Protein AF-A0A7C6XCW0-F1 (afdb_monomer_lite)

Sequence (195 aa):
MVSRTPSGRAGGPSDRGEAMGSRPTRSGGRDVAIPGRILAATFLVALAGVCLEVALVRVFALLFRYHHLFLLVSVAVCGLGLGGLIRTYLPDRWIRLWAVALLFGLSIPATLLLLFRSPLAARLVETPWLPAVPLVPFLFAGLFLAEVFRRYAAQGGALYFADLSGAALAALLILPLLQWLGGIGACLLLGVLLC

Foldseek 3Di:
DDDDDDDDDDDDDDDDPDDPDPPPPPPDPPPPPPDVVLLVLLLLLLLLLLLLLVLVLVVCVVVPPNPCSVVLVVLLVVLLVLLLVVLVPDDPVVDDLLVLLLQLLVLQLVLVCCCPVDPCVVVLVVPPCVSVSSSRSSNSSNNNLNVSCVVNVVPVVSSVVSSVVSNVVSVVVSVVLCVPLNSNRSSNVSSVVSD

Structure (mmCIF, N/CA/C/O backbone):
data_AF-A0A7C6XCW0-F1
#
_entry.id   AF-A0A7C6XCW0-F1
#
loop_
_atom_site.group_PDB
_atom_site.id
_atom_site.type_symbol
_atom_site.label_atom_id
_atom_site.label_alt_id
_atom_site.label_comp_id
_atom_site.label_asym_id
_atom_site.label_entity_id
_atom_site.label_seq_id
_atom_site.pdbx_PDB_ins_code
_atom_site.Cartn_x
_atom_site.Cartn_y
_atom_site.Cartn_z
_atom_site.occupancy
_atom_site.B_iso_or_equiv
_atom_site.auth_seq_id
_atom_site.auth_comp_id
_atom_site.auth_asym_id
_atom_site.auth_atom_id
_atom_site.pdbx_PDB_model_num
ATOM 1 N N . MET A 1 1 ? 26.767 -1.999 84.949 1.00 44.88 1 MET A N 1
ATOM 2 C CA . MET A 1 1 ? 25.643 -1.362 85.666 1.00 44.88 1 MET A CA 1
ATOM 3 C C . MET A 1 1 ? 24.353 -1.932 85.107 1.00 44.88 1 MET A C 1
ATOM 5 O O . MET A 1 1 ? 24.102 -1.799 83.919 1.00 44.88 1 MET A O 1
ATOM 9 N N . VAL A 1 2 ? 23.631 -2.672 85.943 1.00 50.16 2 VAL A N 1
ATOM 10 C CA . VAL A 1 2 ? 22.367 -3.356 85.651 1.00 50.16 2 VAL A CA 1
ATOM 11 C C . VAL A 1 2 ? 21.215 -2.460 86.111 1.00 50.16 2 VAL A C 1
ATOM 13 O O . VAL A 1 2 ? 21.219 -2.052 87.268 1.00 50.16 2 VAL A O 1
ATOM 16 N N . SER A 1 3 ? 20.214 -2.228 85.259 1.00 49.19 3 SER A N 1
ATOM 17 C CA . SER A 1 3 ? 18.842 -1.846 85.657 1.00 49.19 3 SER A CA 1
ATOM 18 C C . SER A 1 3 ? 17.893 -2.025 84.457 1.00 49.19 3 SER A C 1
ATOM 20 O O . SER A 1 3 ? 18.007 -1.331 83.458 1.00 49.19 3 SER A O 1
ATOM 22 N N . ARG A 1 4 ? 17.149 -3.140 84.403 1.00 46.12 4 ARG A N 1
ATOM 23 C CA . ARG A 1 4 ? 15.726 -3.297 84.798 1.00 46.12 4 ARG A CA 1
ATOM 24 C C . ARG A 1 4 ? 14.702 -2.638 83.843 1.00 46.12 4 ARG A C 1
ATOM 26 O O . ARG A 1 4 ? 14.482 -1.437 83.883 1.00 46.12 4 ARG A O 1
ATOM 33 N N . THR A 1 5 ? 14.028 -3.487 83.059 1.00 61.47 5 THR A N 1
ATOM 34 C CA . THR A 1 5 ? 12.645 -3.359 82.524 1.00 61.47 5 THR A CA 1
ATOM 35 C C . THR A 1 5 ? 11.603 -3.431 83.677 1.00 61.47 5 THR A C 1
ATOM 37 O O . THR A 1 5 ? 12.061 -3.640 84.805 1.00 61.47 5 THR A O 1
ATOM 40 N N . PRO A 1 6 ? 10.246 -3.420 83.512 1.00 61.56 6 PRO A N 1
ATOM 41 C CA . PRO A 1 6 ? 9.340 -3.199 82.357 1.00 61.56 6 PRO A CA 1
ATOM 42 C C . PRO A 1 6 ? 8.098 -2.287 82.653 1.00 61.56 6 PRO A C 1
ATOM 44 O O . PRO A 1 6 ? 7.758 -2.009 83.796 1.00 61.56 6 PRO A O 1
ATOM 47 N N . SER A 1 7 ? 7.336 -1.902 81.623 1.00 53.78 7 SER A N 1
ATOM 48 C CA . SER A 1 7 ? 5.901 -1.532 81.689 1.00 53.78 7 SER A CA 1
ATOM 49 C C . SER A 1 7 ? 5.363 -1.589 80.249 1.00 53.78 7 SER A C 1
ATOM 51 O O . SER A 1 7 ? 6.027 -1.096 79.349 1.00 53.78 7 SER A O 1
ATOM 53 N N . GLY A 1 8 ? 4.249 -2.211 79.873 1.00 43.66 8 GLY A N 1
ATOM 54 C CA . GLY A 1 8 ? 3.128 -2.690 80.664 1.00 43.66 8 GLY A CA 1
ATOM 55 C C . GLY A 1 8 ? 1.807 -2.394 79.945 1.00 43.66 8 GLY A C 1
ATOM 56 O O . GLY A 1 8 ? 1.037 -1.584 80.429 1.00 43.66 8 GLY A O 1
ATOM 57 N N . ARG A 1 9 ? 1.543 -3.135 78.854 1.00 43.84 9 ARG A N 1
ATOM 58 C CA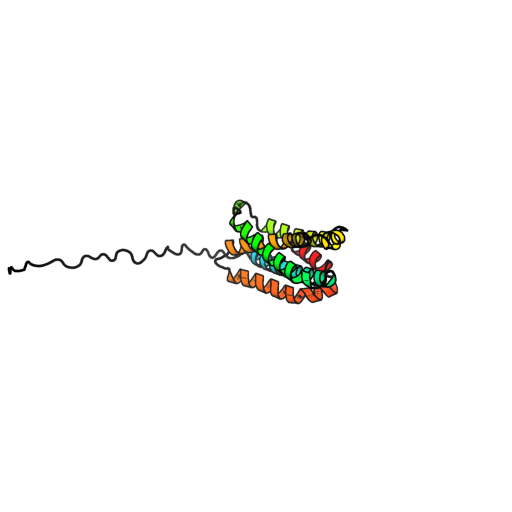 . ARG A 1 9 ? 0.220 -3.499 78.289 1.00 43.84 9 ARG A CA 1
ATOM 59 C C . ARG A 1 9 ? -0.634 -2.492 77.477 1.00 43.84 9 ARG A C 1
ATOM 61 O O . ARG A 1 9 ? -0.998 -1.422 77.934 1.00 43.84 9 ARG A O 1
ATOM 68 N N . ALA A 1 10 ? -1.144 -3.077 76.383 1.00 48.16 10 ALA A N 1
ATOM 69 C CA . ALA A 1 10 ? -2.521 -3.038 75.866 1.00 48.16 10 ALA A CA 1
ATOM 70 C C . ALA A 1 10 ? -2.892 -1.999 74.788 1.00 48.16 10 ALA A C 1
ATOM 72 O O . ALA A 1 10 ? -3.121 -0.829 75.060 1.00 48.16 10 ALA A O 1
ATOM 73 N N . GLY A 1 11 ? -3.080 -2.513 73.567 1.00 43.56 11 GLY A N 1
ATOM 74 C CA . GLY A 1 11 ? -3.776 -1.866 72.455 1.00 43.56 11 GLY A CA 1
ATOM 75 C C . GLY A 1 11 ? -3.699 -2.744 71.204 1.00 43.56 11 GLY A C 1
ATOM 76 O O . GLY A 1 11 ? -2.673 -2.759 70.536 1.00 43.56 11 GLY A O 1
ATOM 77 N N . GLY A 1 12 ? -4.742 -3.542 70.955 1.00 44.62 12 GLY A N 1
ATOM 78 C CA . GLY A 1 12 ? -4.895 -4.398 69.771 1.00 44.62 12 GLY A CA 1
ATOM 79 C C . GLY A 1 12 ? -5.117 -3.621 68.459 1.00 44.62 12 GLY A C 1
ATOM 80 O O . GLY A 1 12 ? -5.002 -2.399 68.438 1.00 44.62 12 GLY A O 1
ATOM 81 N N . PRO A 1 13 ? -5.412 -4.332 67.357 1.00 53.16 13 PRO A N 1
ATOM 82 C CA . PRO A 1 13 ? -4.937 -4.021 66.011 1.00 53.16 13 PRO A CA 1
ATOM 83 C C . PRO A 1 13 ? -5.759 -2.926 65.322 1.00 53.16 13 PRO A C 1
ATOM 85 O O . PRO A 1 13 ? -6.966 -3.064 65.154 1.00 53.16 13 PRO A O 1
ATOM 88 N N . SER A 1 14 ? -5.095 -1.873 64.847 1.00 55.41 14 SER A N 1
ATOM 89 C CA . SER A 1 14 ? -5.662 -0.909 63.899 1.00 55.41 14 SER A CA 1
ATOM 90 C C . SER A 1 14 ? -5.130 -1.190 62.498 1.00 55.41 14 SER A C 1
ATOM 92 O O . SER A 1 14 ? -4.173 -0.597 62.009 1.00 55.41 14 SER A O 1
ATOM 94 N N . ASP A 1 15 ? -5.752 -2.193 61.892 1.00 53.47 15 ASP A N 1
ATOM 95 C CA . ASP A 1 15 ? -6.379 -2.075 60.579 1.00 53.47 15 ASP A CA 1
ATOM 96 C C . ASP A 1 15 ? -5.918 -0.867 59.736 1.00 53.47 15 ASP A C 1
ATOM 98 O O . ASP A 1 15 ? -6.509 0.212 59.767 1.00 53.47 15 ASP A O 1
ATOM 102 N N . ARG A 1 16 ? -4.827 -1.051 58.987 1.00 52.88 16 ARG A N 1
ATOM 103 C CA . ARG A 1 16 ? -4.504 -0.256 57.794 1.00 52.88 16 ARG A CA 1
ATOM 104 C C . ARG A 1 16 ? -3.938 -1.168 56.722 1.00 52.88 16 ARG A C 1
ATOM 106 O O . ARG A 1 16 ? -2.765 -1.117 56.359 1.00 52.88 16 ARG A O 1
ATOM 113 N N . GLY A 1 17 ? -4.826 -2.006 56.195 1.00 46.69 17 GLY A N 1
ATOM 114 C CA . GLY A 1 17 ? -4.757 -2.421 54.801 1.00 46.69 17 GLY A CA 1
ATOM 115 C C . GLY A 1 17 ? -4.919 -1.193 53.903 1.00 46.69 17 GLY A C 1
ATOM 116 O O . GLY A 1 17 ? -5.981 -0.963 53.337 1.00 46.69 17 GLY A O 1
ATOM 117 N N . GLU A 1 18 ? -3.877 -0.369 53.798 1.00 51.34 18 GLU A N 1
ATOM 118 C CA . GLU A 1 18 ? -3.847 0.762 52.878 1.00 51.34 18 GLU A CA 1
ATOM 119 C C . GLU A 1 18 ? -3.324 0.291 51.512 1.00 51.34 18 GLU A C 1
ATOM 121 O O . GLU A 1 18 ? -2.134 0.099 51.280 1.00 51.34 18 GLU A O 1
ATOM 126 N N . ALA A 1 19 ? -4.295 0.123 50.610 1.00 53.59 19 ALA A N 1
ATOM 127 C CA . ALA A 1 19 ? -4.182 0.297 49.165 1.00 53.59 19 ALA A CA 1
ATOM 128 C C . ALA A 1 19 ? -3.422 -0.766 48.347 1.00 53.59 19 ALA A C 1
ATOM 130 O O . ALA A 1 19 ? -2.707 -0.455 47.395 1.00 53.59 19 ALA A O 1
ATOM 131 N N . MET A 1 20 ? -3.726 -2.043 48.587 1.00 50.56 20 MET A N 1
ATOM 132 C CA . MET A 1 20 ? -3.810 -2.998 47.479 1.00 50.56 20 MET A CA 1
ATOM 133 C C . MET A 1 20 ? -5.135 -2.747 46.742 1.00 50.56 20 MET A C 1
ATOM 135 O O . MET A 1 20 ? -6.198 -3.090 47.249 1.00 50.56 20 MET A O 1
ATOM 139 N N . GLY A 1 21 ? -5.081 -2.180 45.536 1.00 53.75 21 GLY A N 1
ATOM 140 C CA . GLY A 1 21 ? -6.204 -2.273 44.599 1.00 53.75 21 GLY A CA 1
ATOM 141 C C . GLY A 1 21 ? -6.924 -0.972 44.265 1.00 53.75 21 GLY A C 1
ATOM 142 O O . GLY A 1 21 ? -8.119 -0.836 44.487 1.00 53.75 21 GLY A O 1
ATOM 143 N N . SER A 1 22 ? -6.246 -0.088 43.549 1.00 50.22 22 SER A N 1
ATOM 144 C CA . SER A 1 22 ? -6.900 0.672 42.484 1.00 50.22 22 SER A CA 1
ATOM 145 C C . SER A 1 22 ? -6.164 0.389 41.179 1.00 50.22 22 SER A C 1
ATOM 147 O O . SER A 1 22 ? -5.516 1.242 40.578 1.00 50.22 22 SER A O 1
ATOM 149 N N . ARG A 1 23 ? -6.273 -0.869 40.715 1.00 60.97 23 ARG A N 1
ATOM 150 C CA . ARG A 1 23 ? -6.145 -1.129 39.276 1.00 60.97 23 ARG A CA 1
ATOM 151 C C . ARG A 1 23 ? -7.085 -0.131 38.598 1.00 60.97 23 ARG A C 1
ATOM 153 O O . ARG A 1 23 ? -8.251 -0.102 39.005 1.00 60.97 23 ARG A O 1
ATOM 160 N N . PRO A 1 24 ? -6.621 0.680 37.631 1.00 57.69 24 PRO A N 1
ATOM 161 C CA . PRO A 1 24 ? -7.522 1.546 36.898 1.00 57.69 24 PRO A CA 1
ATOM 162 C C . PRO A 1 24 ? -8.642 0.656 36.378 1.00 57.69 24 PRO A C 1
ATOM 164 O O . PRO A 1 24 ? -8.407 -0.361 35.717 1.00 57.69 24 PRO A O 1
ATOM 167 N N . THR A 1 25 ? -9.852 0.990 36.809 1.00 52.78 25 THR A N 1
ATOM 168 C CA . THR A 1 25 ? -11.089 0.423 36.314 1.00 52.78 25 THR A CA 1
ATOM 169 C C . THR A 1 25 ? -10.961 0.372 34.798 1.00 52.78 25 THR A C 1
ATOM 171 O O . THR A 1 25 ? -10.700 1.394 34.163 1.00 52.78 25 THR A O 1
ATOM 174 N N . ARG A 1 26 ? -11.045 -0.841 34.227 1.00 55.00 26 ARG A N 1
ATOM 175 C CA . ARG A 1 26 ? -11.246 -1.066 32.791 1.00 55.00 26 ARG A CA 1
ATOM 176 C C . ARG A 1 26 ? -12.514 -0.297 32.429 1.00 55.00 26 ARG A C 1
ATOM 178 O O . ARG A 1 26 ? -13.617 -0.825 32.535 1.00 55.00 26 ARG A O 1
ATOM 185 N N . SER A 1 27 ? -12.351 0.984 32.117 1.00 50.38 27 SER A N 1
ATOM 186 C CA . SER A 1 27 ? -13.405 1.833 31.605 1.00 50.38 27 SER A CA 1
ATOM 187 C C . SER A 1 27 ? -13.876 1.161 30.331 1.00 50.38 27 SER A C 1
ATOM 189 O O . SER A 1 27 ? -13.060 0.740 29.509 1.00 50.38 27 SER A O 1
ATOM 191 N N . GLY A 1 28 ? -15.188 0.929 30.287 1.00 47.31 28 GLY A N 1
ATOM 192 C CA . GLY A 1 28 ? -15.849 0.014 29.375 1.00 47.31 28 GLY A CA 1
ATOM 193 C C . GLY A 1 28 ? -15.180 -0.013 28.015 1.00 47.31 28 GLY A C 1
ATOM 194 O O . GLY A 1 28 ? -15.118 1.008 27.321 1.00 47.31 28 GLY A O 1
ATOM 195 N N . GLY A 1 29 ? -14.690 -1.202 27.657 1.00 49.62 29 GLY A N 1
ATOM 196 C CA . GLY A 1 29 ? -14.491 -1.560 26.271 1.00 49.62 29 GLY A CA 1
ATOM 197 C C . GLY A 1 29 ? -15.834 -1.345 25.604 1.00 49.62 29 GLY A C 1
ATOM 198 O O . GLY A 1 29 ? -16.706 -2.201 25.649 1.00 49.62 29 GLY A O 1
ATOM 199 N N . ARG A 1 30 ? -16.038 -0.144 25.059 1.00 56.88 30 ARG A N 1
ATOM 200 C CA . ARG A 1 30 ? -16.974 0.033 23.971 1.00 56.88 30 ARG A CA 1
ATOM 201 C C . ARG A 1 30 ? -16.481 -0.991 22.973 1.00 56.88 30 ARG A C 1
ATOM 203 O O . ARG A 1 30 ? -15.378 -0.832 22.448 1.00 56.88 30 ARG A O 1
ATOM 210 N N . ASP A 1 31 ? -17.239 -2.061 22.799 1.00 57.88 31 ASP A N 1
ATOM 211 C CA . ASP A 1 31 ? -17.117 -2.923 21.643 1.00 57.88 31 ASP A CA 1
ATOM 212 C C . ASP A 1 31 ? -17.412 -2.015 20.452 1.00 57.88 31 ASP A C 1
ATOM 214 O O . ASP A 1 31 ? -18.544 -1.882 19.994 1.00 57.88 31 ASP A O 1
ATOM 218 N N . VAL A 1 32 ? -16.399 -1.254 20.029 1.00 66.00 32 VAL A N 1
ATOM 219 C CA . VAL A 1 32 ? -16.461 -0.412 18.848 1.00 66.00 32 VAL A CA 1
ATOM 220 C C . VAL A 1 32 ? -16.448 -1.408 17.712 1.00 66.00 32 VAL A C 1
ATOM 222 O O . VAL A 1 32 ? -15.387 -1.767 17.212 1.00 66.00 32 VAL A O 1
ATOM 225 N N . ALA A 1 33 ? -17.629 -1.932 17.394 1.00 77.06 33 ALA A N 1
ATOM 226 C CA . ALA A 1 33 ? -17.822 -2.863 16.306 1.00 77.06 33 ALA A CA 1
ATOM 227 C C . ALA A 1 33 ? -17.164 -2.259 15.066 1.00 77.06 33 ALA A C 1
ATOM 229 O O . ALA A 1 33 ? -17.487 -1.134 14.666 1.00 77.06 33 ALA A O 1
ATOM 230 N N . ILE A 1 34 ? -16.184 -2.968 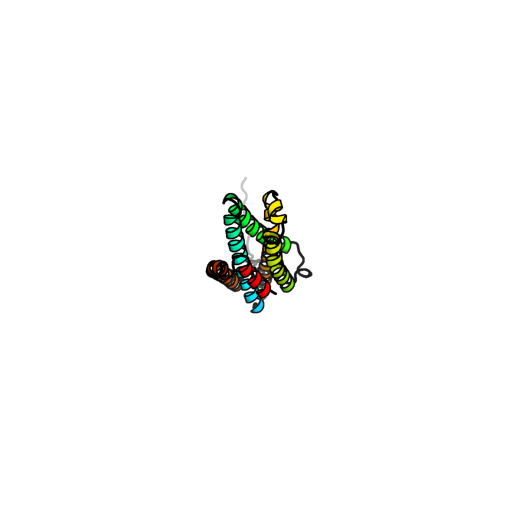14.507 1.00 81.25 34 ILE A N 1
ATOM 231 C CA . ILE A 1 34 ? -15.513 -2.490 13.306 1.00 81.25 34 ILE A CA 1
ATOM 232 C C . ILE A 1 34 ? -16.561 -2.435 12.189 1.00 81.25 34 ILE A C 1
ATOM 234 O O . ILE A 1 34 ? -17.187 -3.453 11.879 1.00 81.25 34 ILE A O 1
ATOM 238 N N . PRO A 1 35 ? -16.770 -1.274 11.551 1.00 87.56 35 PRO A N 1
ATOM 239 C CA . PRO A 1 35 ? -17.657 -1.210 10.404 1.00 87.56 35 PRO A CA 1
ATOM 240 C C . PRO A 1 35 ? -17.064 -2.064 9.279 1.00 87.56 35 PRO A C 1
ATOM 242 O O . PRO A 1 35 ? -15.889 -1.917 8.948 1.00 87.56 35 PRO A O 1
ATOM 245 N N . GLY A 1 36 ? -17.872 -2.923 8.649 1.00 88.50 36 GLY A N 1
ATOM 246 C CA . GLY A 1 36 ? -17.393 -3.867 7.623 1.00 88.50 36 GLY A CA 1
ATOM 247 C C . GLY A 1 36 ? -16.638 -3.209 6.459 1.00 88.50 36 GLY A C 1
ATOM 248 O O . GLY A 1 36 ? -15.740 -3.811 5.881 1.00 88.50 36 GLY A O 1
ATOM 249 N N . ARG A 1 37 ? -16.917 -1.928 6.183 1.00 89.81 37 ARG A N 1
ATOM 250 C CA . ARG A 1 37 ? -16.178 -1.110 5.208 1.00 89.81 37 ARG A CA 1
ATOM 251 C C . ARG A 1 37 ? -14.692 -0.964 5.546 1.00 89.81 37 ARG A C 1
ATOM 253 O O . ARG A 1 37 ? -13.880 -0.913 4.636 1.00 89.81 37 ARG A O 1
ATOM 260 N N . ILE A 1 38 ? -14.333 -0.896 6.829 1.00 91.19 38 ILE A N 1
ATOM 261 C CA . ILE A 1 38 ? -12.935 -0.791 7.269 1.00 91.19 38 ILE A CA 1
ATOM 262 C C . ILE A 1 38 ? -12.222 -2.127 7.101 1.00 91.19 38 ILE A C 1
ATOM 264 O O . ILE A 1 38 ? -11.107 -2.133 6.603 1.00 91.19 38 ILE A O 1
ATOM 268 N N . LEU A 1 39 ? -12.872 -3.249 7.428 1.00 91.94 39 LEU A N 1
ATOM 269 C CA . LEU A 1 39 ? -12.310 -4.578 7.160 1.00 91.94 39 LEU A CA 1
ATOM 270 C C . LEU A 1 39 ? -12.064 -4.780 5.662 1.00 91.94 39 LEU A C 1
ATOM 272 O O . LEU A 1 39 ? -10.976 -5.195 5.274 1.00 91.94 39 LEU A O 1
ATOM 276 N N . ALA A 1 40 ? -13.041 -4.417 4.826 1.00 92.31 40 ALA A N 1
ATOM 277 C CA . ALA A 1 40 ? -12.899 -4.468 3.374 1.00 92.31 40 ALA A CA 1
ATOM 278 C C . ALA A 1 40 ? -11.776 -3.543 2.873 1.00 92.31 40 ALA A C 1
ATOM 280 O O . ALA A 1 40 ? -10.972 -3.954 2.044 1.00 92.31 40 ALA A O 1
ATOM 281 N N . ALA A 1 41 ? -11.676 -2.320 3.401 1.00 91.94 41 ALA A N 1
ATOM 282 C CA . ALA A 1 41 ? -10.612 -1.393 3.028 1.00 91.94 41 ALA A CA 1
ATOM 283 C C . ALA A 1 41 ? -9.223 -1.907 3.441 1.00 91.94 41 ALA A C 1
ATOM 285 O O . ALA A 1 41 ? -8.310 -1.869 2.627 1.00 91.94 41 ALA A O 1
ATOM 286 N N . THR A 1 42 ? -9.060 -2.439 4.657 1.00 94.06 42 THR A N 1
ATOM 287 C CA . THR A 1 42 ? -7.804 -3.066 5.105 1.00 94.06 42 THR A CA 1
ATOM 288 C C . THR A 1 42 ? -7.425 -4.238 4.211 1.00 94.06 42 THR A C 1
ATOM 290 O O . THR A 1 42 ? -6.292 -4.300 3.745 1.00 94.06 42 THR A O 1
ATOM 293 N N . PHE A 1 43 ? -8.384 -5.117 3.905 1.00 94.19 43 PHE A N 1
ATOM 294 C CA . PHE A 1 43 ? -8.181 -6.234 2.986 1.00 94.19 43 PHE A CA 1
ATOM 295 C C . PHE A 1 43 ? -7.700 -5.758 1.607 1.00 94.19 43 PHE A C 1
ATOM 297 O O . PHE A 1 43 ? -6.716 -6.275 1.086 1.00 94.19 43 PHE A O 1
ATOM 304 N N . LEU A 1 44 ? -8.357 -4.749 1.024 1.00 91.88 44 LEU A N 1
ATOM 305 C CA . LEU A 1 44 ? -7.999 -4.214 -0.294 1.00 91.88 44 LEU A CA 1
ATOM 306 C C . LEU A 1 44 ? -6.644 -3.497 -0.291 1.00 91.88 44 LEU A C 1
ATOM 308 O O . LEU A 1 44 ? -5.883 -3.640 -1.247 1.00 91.88 44 LEU A O 1
ATOM 312 N N . VAL A 1 45 ? -6.322 -2.753 0.771 1.00 92.62 45 VAL A N 1
ATOM 313 C CA . VAL A 1 45 ? -5.019 -2.088 0.923 1.00 92.62 45 VAL A CA 1
ATOM 314 C C . VAL A 1 45 ? -3.900 -3.122 1.035 1.00 92.62 45 VAL A C 1
ATOM 316 O O . VAL A 1 45 ? -2.899 -2.994 0.332 1.00 92.62 45 VAL A O 1
ATOM 319 N N . ALA A 1 46 ? -4.084 -4.167 1.846 1.00 94.06 46 ALA A N 1
ATOM 320 C CA . ALA A 1 46 ? -3.122 -5.260 1.976 1.00 94.06 46 ALA A CA 1
ATOM 321 C C . ALA A 1 46 ? -2.938 -6.010 0.648 1.00 94.06 46 ALA A C 1
ATOM 323 O O . ALA A 1 46 ? -1.814 -6.194 0.181 1.00 94.06 46 ALA A O 1
ATOM 324 N N . LEU A 1 47 ? -4.049 -6.363 -0.009 1.00 92.00 47 LEU A N 1
ATOM 325 C CA . LEU A 1 47 ? -4.061 -7.015 -1.316 1.00 92.00 47 LEU A CA 1
ATOM 326 C C . LEU A 1 47 ? -3.271 -6.203 -2.354 1.00 92.00 47 LEU A C 1
ATOM 328 O O . LEU A 1 47 ? -2.373 -6.723 -3.015 1.00 92.00 47 LEU A O 1
ATOM 332 N N . ALA A 1 48 ? -3.595 -4.920 -2.506 1.00 90.25 48 ALA A N 1
ATOM 333 C CA . ALA A 1 48 ? -2.962 -4.063 -3.498 1.00 90.25 48 ALA A CA 1
ATOM 334 C C . ALA A 1 48 ? -1.499 -3.753 -3.161 1.00 90.25 48 ALA A C 1
ATOM 336 O O . ALA A 1 48 ? -0.671 -3.721 -4.069 1.00 90.25 48 ALA A O 1
ATOM 337 N N . GLY A 1 49 ? -1.167 -3.566 -1.880 1.00 91.75 49 GLY A N 1
ATOM 338 C CA . GLY A 1 49 ? 0.202 -3.337 -1.420 1.00 91.75 49 GLY A CA 1
ATOM 339 C C . GLY A 1 49 ? 1.122 -4.510 -1.755 1.00 91.75 49 GLY A C 1
ATOM 340 O O . GLY A 1 49 ? 2.158 -4.310 -2.388 1.00 91.75 49 GLY A O 1
ATOM 341 N N . VAL A 1 50 ? 0.704 -5.736 -1.426 1.00 92.44 50 VAL A N 1
ATOM 342 C CA . VAL A 1 50 ? 1.476 -6.955 -1.725 1.00 92.44 50 VAL A CA 1
ATOM 343 C C . VAL A 1 50 ? 1.549 -7.212 -3.232 1.00 92.44 50 VAL A C 1
ATOM 345 O O . VAL A 1 50 ? 2.617 -7.536 -3.753 1.00 92.44 50 VAL A O 1
ATOM 348 N N . CYS A 1 51 ? 0.450 -7.016 -3.968 1.00 89.56 51 CYS A N 1
ATOM 349 C CA . CYS A 1 51 ? 0.462 -7.104 -5.430 1.00 89.56 51 CYS A CA 1
ATOM 350 C C . CYS A 1 51 ? 1.459 -6.117 -6.055 1.00 89.56 51 CYS A C 1
ATOM 352 O O . CYS A 1 51 ? 2.229 -6.502 -6.935 1.00 89.56 51 CYS A O 1
ATOM 354 N N . LEU A 1 52 ? 1.465 -4.860 -5.596 1.00 88.25 52 LEU A N 1
ATOM 355 C CA . LEU A 1 52 ? 2.390 -3.835 -6.072 1.00 88.25 52 LEU A CA 1
ATOM 356 C C . LEU A 1 52 ? 3.841 -4.210 -5.761 1.00 88.25 52 LEU A C 1
ATOM 358 O O . LEU A 1 52 ? 4.689 -4.106 -6.645 1.00 88.25 52 LEU A O 1
ATOM 362 N N . GLU A 1 53 ? 4.127 -4.657 -4.538 1.00 91.06 53 GLU A N 1
ATOM 363 C CA . GLU A 1 53 ? 5.470 -5.071 -4.130 1.00 91.06 53 GLU A CA 1
ATOM 364 C C . GLU A 1 53 ? 6.004 -6.185 -5.034 1.00 91.06 53 GLU A C 1
ATOM 366 O O . GLU A 1 53 ? 7.061 -6.037 -5.648 1.00 91.06 53 GLU A O 1
ATOM 371 N N . VAL A 1 54 ? 5.236 -7.263 -5.204 1.00 88.88 54 VAL A N 1
ATOM 372 C CA . VAL A 1 54 ? 5.641 -8.403 -6.036 1.00 88.88 54 VAL A CA 1
ATOM 373 C C . VAL A 1 54 ? 5.756 -8.012 -7.514 1.00 88.88 54 VAL A C 1
ATOM 375 O O . VAL A 1 54 ? 6.688 -8.452 -8.197 1.00 88.88 54 VAL A O 1
ATOM 378 N N . ALA A 1 55 ? 4.853 -7.168 -8.024 1.00 84.31 55 ALA A N 1
ATOM 379 C CA . ALA A 1 55 ? 4.930 -6.661 -9.392 1.00 84.31 55 ALA A CA 1
ATOM 380 C C . ALA A 1 55 ? 6.207 -5.839 -9.614 1.00 84.31 55 ALA A C 1
ATOM 382 O O . ALA A 1 55 ? 6.932 -6.085 -10.579 1.00 84.31 55 ALA A O 1
ATOM 383 N N . LEU A 1 56 ? 6.519 -4.908 -8.707 1.00 82.69 56 LEU A N 1
ATOM 384 C CA . LEU A 1 56 ? 7.730 -4.095 -8.784 1.00 82.69 56 LEU A CA 1
ATOM 385 C C . LEU A 1 56 ? 8.986 -4.964 -8.682 1.00 82.69 56 LEU A C 1
ATOM 387 O O . LEU A 1 56 ? 9.881 -4.795 -9.505 1.00 82.69 56 LEU A O 1
ATOM 391 N N . VAL A 1 57 ? 9.039 -5.932 -7.758 1.00 87.12 57 VAL A N 1
ATOM 392 C CA . VAL A 1 57 ? 10.173 -6.868 -7.620 1.00 87.12 57 VAL A CA 1
ATOM 393 C C . VAL A 1 57 ? 10.401 -7.637 -8.918 1.00 87.12 57 VAL A C 1
ATOM 395 O O . VAL A 1 57 ? 11.535 -7.738 -9.383 1.00 87.12 57 VAL A O 1
ATOM 398 N N . ARG A 1 58 ? 9.337 -8.140 -9.554 1.00 82.88 58 ARG A N 1
ATOM 399 C CA . ARG A 1 58 ? 9.454 -8.850 -10.834 1.00 82.88 58 ARG A CA 1
ATOM 400 C C . ARG A 1 58 ? 9.942 -7.957 -11.959 1.00 82.88 58 ARG A C 1
ATOM 402 O O . ARG A 1 58 ? 10.822 -8.365 -12.710 1.00 82.88 58 ARG A O 1
ATOM 409 N N . VAL A 1 59 ? 9.390 -6.755 -12.091 1.00 77.19 59 VAL A N 1
ATOM 410 C CA . VAL A 1 59 ? 9.819 -5.851 -13.158 1.00 77.19 59 VAL A CA 1
ATOM 411 C C . VAL A 1 59 ? 11.262 -5.394 -12.937 1.00 77.19 59 VAL A C 1
ATOM 413 O O . VAL A 1 59 ? 12.057 -5.414 -13.873 1.00 77.19 59 VAL A O 1
ATOM 416 N N . PHE A 1 60 ? 11.644 -5.071 -11.701 1.00 76.50 60 PHE A N 1
ATOM 417 C CA . PHE A 1 60 ? 13.030 -4.749 -11.373 1.00 76.50 60 PHE A CA 1
ATOM 418 C C . PHE A 1 60 ? 13.974 -5.928 -11.609 1.00 76.50 60 PHE A C 1
ATOM 420 O O . PHE A 1 60 ? 15.077 -5.692 -12.076 1.00 76.50 60 PHE A O 1
ATOM 427 N N . ALA A 1 61 ? 13.562 -7.174 -11.359 1.00 79.25 61 ALA A N 1
ATOM 428 C CA . ALA A 1 61 ? 14.384 -8.352 -11.649 1.00 79.25 61 ALA A CA 1
ATOM 429 C C . ALA A 1 61 ? 14.633 -8.552 -13.153 1.00 79.25 61 ALA A C 1
ATOM 431 O O . ALA A 1 61 ? 15.667 -9.096 -13.536 1.00 79.25 61 ALA A O 1
ATOM 432 N N . LEU A 1 62 ? 13.688 -8.125 -13.999 1.00 75.00 62 LEU A N 1
ATOM 433 C CA . LEU A 1 62 ? 13.810 -8.183 -15.457 1.00 75.00 62 LEU A CA 1
ATOM 434 C C . LEU A 1 62 ? 14.643 -7.025 -16.024 1.00 75.00 62 LEU A C 1
ATOM 436 O O . LEU A 1 62 ? 15.381 -7.225 -16.984 1.00 75.00 62 LEU A O 1
ATOM 440 N N . LEU A 1 63 ? 14.513 -5.821 -15.453 1.00 70.50 63 LEU A N 1
ATOM 441 C CA . LEU A 1 63 ? 15.171 -4.605 -15.951 1.00 70.50 63 LEU A CA 1
ATOM 442 C C . LEU A 1 63 ? 16.568 -4.382 -15.361 1.00 70.50 63 LEU A C 1
ATOM 444 O O . LEU A 1 63 ? 17.476 -3.944 -16.063 1.00 70.50 63 LEU A O 1
ATOM 448 N N . PHE A 1 64 ? 16.750 -4.676 -14.077 1.00 64.62 64 PHE A N 1
ATOM 449 C CA . PHE A 1 64 ? 18.000 -4.496 -13.352 1.00 64.62 64 PHE A CA 1
ATOM 450 C C . PHE A 1 64 ? 18.562 -5.863 -12.980 1.00 64.62 64 PHE A C 1
ATOM 452 O O . PHE A 1 64 ? 17.849 -6.746 -12.508 1.00 64.62 64 PHE A O 1
ATOM 459 N N . ARG A 1 65 ? 19.878 -6.048 -13.122 1.00 59.50 65 ARG A N 1
ATOM 460 C CA . ARG A 1 65 ? 20.535 -7.236 -12.559 1.00 59.50 65 ARG A CA 1
ATOM 461 C C . ARG A 1 65 ? 20.205 -7.320 -11.060 1.00 59.50 65 ARG A C 1
ATOM 463 O O . ARG A 1 65 ? 20.220 -6.291 -10.385 1.00 59.50 65 ARG A O 1
ATOM 470 N N . TYR A 1 66 ? 19.947 -8.539 -10.573 1.00 61.06 66 TYR A N 1
ATOM 471 C CA . TYR A 1 66 ? 19.379 -8.944 -9.267 1.00 61.06 66 TYR A CA 1
ATOM 472 C C . TYR A 1 66 ? 19.778 -8.166 -7.990 1.00 61.06 66 TYR A C 1
ATOM 474 O O . TYR A 1 66 ? 19.124 -8.307 -6.961 1.00 61.06 66 TYR A O 1
ATOM 482 N N . HIS A 1 67 ? 20.819 -7.337 -8.020 1.00 68.12 67 HIS A N 1
ATOM 483 C CA . HIS A 1 67 ? 21.334 -6.582 -6.880 1.00 68.12 67 HIS A CA 1
ATOM 484 C C . HIS A 1 67 ? 20.327 -5.584 -6.266 1.00 68.12 67 HIS A C 1
ATOM 486 O O . HIS A 1 67 ? 20.357 -5.342 -5.065 1.00 68.12 67 HIS A O 1
ATOM 492 N N . HIS A 1 68 ? 19.395 -5.036 -7.052 1.00 73.56 68 HIS A N 1
ATOM 493 C CA . HIS A 1 68 ? 18.500 -3.955 -6.602 1.00 73.56 68 HIS A CA 1
ATOM 494 C C . HIS A 1 68 ? 17.204 -4.439 -5.930 1.00 73.56 68 HIS A C 1
ATOM 496 O O . HIS A 1 68 ? 16.434 -3.630 -5.414 1.00 73.56 68 HIS A O 1
ATOM 502 N N . LEU A 1 69 ? 16.959 -5.753 -5.898 1.00 82.88 69 LEU A N 1
ATOM 503 C CA . LEU A 1 69 ? 15.729 -6.326 -5.338 1.00 82.88 69 LEU A CA 1
ATOM 504 C C . LEU A 1 69 ? 15.645 -6.132 -3.824 1.00 82.88 69 LEU A C 1
ATOM 506 O O . LEU A 1 69 ? 14.599 -5.754 -3.302 1.00 82.88 69 LEU A O 1
ATOM 510 N N . PHE A 1 70 ? 16.768 -6.326 -3.130 1.00 83.88 70 PHE A N 1
ATOM 511 C CA . PHE A 1 70 ? 16.852 -6.114 -1.686 1.00 83.88 70 PHE A CA 1
ATOM 512 C C . PHE A 1 70 ? 16.521 -4.669 -1.306 1.00 83.88 70 PHE A C 1
ATOM 514 O O . PHE A 1 70 ? 15.822 -4.411 -0.325 1.00 83.88 70 PHE A O 1
ATOM 521 N N . LEU A 1 71 ? 16.998 -3.724 -2.114 1.00 85.19 71 LEU A N 1
ATOM 522 C CA . LEU A 1 71 ? 16.753 -2.312 -1.894 1.00 85.19 71 LEU A CA 1
ATOM 523 C C . LEU A 1 71 ? 15.263 -1.986 -2.058 1.00 85.19 71 LEU A C 1
ATOM 525 O O . LEU A 1 71 ? 14.708 -1.263 -1.239 1.00 85.19 71 LEU A O 1
ATOM 529 N N . LEU A 1 72 ? 14.602 -2.552 -3.069 1.00 86.94 72 LEU A N 1
ATOM 530 C CA . LEU A 1 72 ? 13.179 -2.328 -3.318 1.00 86.94 72 LEU A CA 1
ATOM 531 C C . LEU A 1 72 ? 12.291 -2.836 -2.169 1.00 86.94 72 LEU A C 1
ATOM 533 O O . LEU A 1 72 ? 11.417 -2.106 -1.707 1.00 86.94 72 LEU A O 1
ATOM 537 N N . VAL A 1 73 ? 12.536 -4.053 -1.678 1.00 90.44 73 VAL A N 1
ATOM 538 C CA . VAL A 1 73 ? 11.802 -4.600 -0.521 1.00 90.44 73 VAL A CA 1
ATOM 539 C C . VAL A 1 73 ? 12.073 -3.749 0.723 1.00 90.44 73 VAL A C 1
ATOM 541 O O . VAL A 1 73 ? 11.153 -3.377 1.446 1.00 90.44 73 VAL A O 1
ATOM 544 N N . SER A 1 74 ? 13.330 -3.346 0.934 1.00 92.25 74 SER A N 1
ATOM 545 C CA . SER A 1 74 ? 13.701 -2.455 2.042 1.00 92.25 74 SER A CA 1
ATOM 546 C C . SER A 1 74 ? 12.976 -1.107 1.970 1.00 92.25 74 SER A C 1
ATOM 548 O O . SER A 1 74 ? 12.565 -0.575 2.996 1.00 92.25 74 SER A O 1
ATOM 550 N N . VAL A 1 75 ? 12.776 -0.560 0.769 1.00 91.31 75 VAL A N 1
ATOM 551 C CA . VAL A 1 75 ? 12.001 0.667 0.520 1.00 91.31 75 VAL A CA 1
ATOM 552 C C . VAL A 1 75 ? 10.519 0.464 0.803 1.00 91.31 75 VAL A C 1
ATOM 554 O O . VAL A 1 75 ? 9.899 1.365 1.359 1.00 91.31 75 VAL A O 1
ATOM 557 N N . ALA A 1 76 ? 9.954 -0.694 0.457 1.00 93.00 76 ALA A N 1
ATOM 558 C CA . ALA A 1 76 ? 8.566 -1.016 0.774 1.00 93.00 76 ALA A CA 1
ATOM 559 C C . ALA A 1 76 ? 8.345 -1.040 2.293 1.00 93.00 76 ALA A C 1
ATOM 561 O O . ALA A 1 76 ? 7.486 -0.325 2.812 1.00 93.00 76 ALA A O 1
ATOM 562 N N . VAL A 1 77 ? 9.203 -1.764 3.019 1.00 94.31 77 VAL A N 1
ATOM 563 C CA . VAL A 1 77 ? 9.174 -1.815 4.488 1.00 94.31 77 VAL A CA 1
ATOM 564 C C . VAL A 1 77 ? 9.436 -0.433 5.098 1.00 94.31 77 VAL A C 1
ATOM 566 O O . VAL A 1 77 ? 8.730 -0.021 6.018 1.00 94.31 77 VAL A O 1
ATOM 569 N N . CYS A 1 78 ? 10.401 0.322 4.564 1.00 94.88 78 CYS A N 1
ATOM 570 C CA . CYS A 1 78 ? 10.695 1.690 4.995 1.00 94.88 78 CYS A CA 1
ATOM 571 C C . CYS A 1 78 ? 9.501 2.625 4.773 1.00 94.88 78 CYS A C 1
ATOM 573 O O . CYS A 1 78 ? 9.157 3.389 5.668 1.00 94.88 78 CYS A O 1
ATOM 575 N N . GLY A 1 79 ? 8.826 2.539 3.626 1.00 94.19 79 GLY A N 1
ATOM 576 C CA . GLY A 1 79 ? 7.622 3.309 3.325 1.00 94.19 79 GLY A CA 1
ATOM 577 C C . GLY A 1 79 ? 6.502 3.004 4.315 1.00 94.19 79 GLY A C 1
ATOM 578 O O . GLY A 1 79 ? 5.969 3.928 4.928 1.00 94.19 79 GLY A O 1
ATOM 579 N N . LEU A 1 80 ? 6.210 1.721 4.556 1.00 94.75 80 LEU A N 1
ATOM 580 C CA . LEU A 1 80 ? 5.218 1.307 5.553 1.00 94.75 80 LEU A CA 1
ATOM 581 C C . LEU A 1 80 ? 5.559 1.854 6.953 1.00 94.75 80 LEU A C 1
ATOM 583 O O . LEU A 1 80 ? 4.702 2.434 7.626 1.00 94.75 80 LEU A O 1
ATOM 587 N N . GLY A 1 81 ? 6.826 1.731 7.363 1.00 95.19 81 GLY A N 1
ATOM 588 C CA . GLY A 1 81 ? 7.331 2.239 8.640 1.00 95.19 81 GLY A CA 1
ATOM 589 C C . GLY A 1 81 ? 7.262 3.764 8.758 1.00 95.19 81 GLY A C 1
ATOM 590 O O . GLY A 1 81 ? 6.789 4.279 9.770 1.00 95.19 81 GLY A O 1
ATOM 591 N N . LEU A 1 82 ? 7.663 4.500 7.717 1.00 95.19 82 LEU A N 1
ATOM 592 C CA . LEU A 1 82 ? 7.575 5.962 7.655 1.00 95.19 82 LEU A CA 1
ATOM 593 C C . LEU A 1 82 ? 6.125 6.438 7.700 1.00 95.19 82 LEU A C 1
ATOM 595 O O . LEU A 1 82 ? 5.829 7.389 8.416 1.00 95.19 82 LEU A O 1
ATOM 599 N N . GLY A 1 83 ? 5.209 5.770 6.996 1.00 92.75 83 GLY A N 1
ATOM 600 C CA . GLY A 1 83 ? 3.778 6.066 7.064 1.00 92.75 83 GLY A CA 1
ATOM 601 C C . GLY A 1 83 ? 3.229 5.927 8.486 1.00 92.75 83 GLY A C 1
ATOM 602 O O . GLY A 1 83 ? 2.525 6.815 8.975 1.00 92.75 83 GLY A O 1
ATOM 603 N N . GLY A 1 84 ? 3.622 4.862 9.190 1.00 92.81 84 GLY A N 1
ATOM 604 C CA . GLY A 1 84 ? 3.285 4.666 10.601 1.00 92.81 84 GLY A CA 1
ATOM 605 C C . GLY A 1 84 ? 3.943 5.678 11.544 1.00 92.81 84 GLY A C 1
ATOM 606 O O . GLY A 1 84 ? 3.309 6.147 12.488 1.00 92.81 84 GLY A O 1
ATOM 607 N N . LEU A 1 85 ? 5.181 6.089 11.270 1.00 94.06 85 LEU A N 1
ATOM 608 C CA . LEU A 1 85 ? 5.867 7.118 12.050 1.00 94.06 85 LEU A CA 1
ATOM 609 C C . LEU A 1 85 ? 5.204 8.486 11.868 1.00 94.06 85 LEU A C 1
ATOM 611 O O . LEU A 1 85 ? 4.844 9.137 12.846 1.00 94.06 85 LEU A O 1
ATOM 615 N N . ILE A 1 86 ? 4.964 8.902 10.623 1.00 93.00 86 ILE A N 1
ATOM 616 C CA . ILE A 1 86 ? 4.242 10.139 10.292 1.00 93.00 86 ILE A CA 1
ATOM 617 C C . ILE A 1 86 ? 2.889 10.139 10.997 1.00 93.00 86 ILE A C 1
ATOM 619 O O . ILE A 1 86 ? 2.502 11.145 11.595 1.00 93.00 86 ILE A O 1
ATOM 623 N N . ARG A 1 87 ? 2.200 8.990 11.020 1.00 91.94 87 ARG A N 1
ATOM 624 C CA . ARG A 1 87 ? 0.942 8.862 11.746 1.00 91.94 87 ARG A CA 1
ATOM 625 C C . ARG A 1 87 ? 1.069 9.265 13.213 1.00 91.94 87 ARG A C 1
ATOM 627 O O . ARG A 1 87 ? 0.179 9.950 13.704 1.00 91.94 87 ARG A O 1
ATOM 634 N N . THR A 1 88 ? 2.123 8.862 13.919 1.00 89.38 88 THR A N 1
ATOM 635 C CA . THR A 1 88 ? 2.262 9.163 15.358 1.00 89.38 88 THR A CA 1
ATOM 636 C C . THR A 1 88 ? 2.402 10.653 15.671 1.00 89.38 88 THR A C 1
ATOM 638 O O . THR A 1 88 ? 1.923 11.094 16.713 1.00 89.38 88 THR A O 1
ATOM 641 N N . TYR A 1 89 ? 2.982 11.439 14.760 1.00 89.31 89 TYR A N 1
ATOM 642 C CA . TYR A 1 89 ? 3.139 12.887 14.930 1.00 89.31 89 TYR A CA 1
ATOM 643 C C . TYR A 1 89 ? 1.954 13.700 14.394 1.00 89.31 89 TYR A C 1
ATOM 645 O O . TYR A 1 89 ? 1.781 14.860 14.769 1.00 89.31 89 TYR A O 1
ATOM 653 N N . LEU A 1 90 ? 1.129 13.120 13.518 1.00 88.56 90 LEU A N 1
ATOM 654 C CA . LEU A 1 90 ? -0.019 13.817 12.949 1.00 88.56 90 LEU A CA 1
ATOM 655 C C . LEU A 1 90 ? -1.232 13.794 13.896 1.00 88.56 90 LEU A C 1
ATOM 657 O O . LEU A 1 90 ? -1.623 12.732 14.391 1.00 88.56 90 LEU A O 1
ATOM 661 N N . PRO A 1 91 ? -1.901 14.942 14.100 1.00 83.25 91 PRO A N 1
ATOM 662 C CA . PRO A 1 91 ? -3.108 14.999 14.909 1.00 83.25 91 PRO A CA 1
ATOM 663 C C . PRO A 1 91 ? -4.286 14.301 14.211 1.00 83.25 91 PRO A C 1
ATOM 665 O O . PRO A 1 91 ? -4.501 14.467 13.009 1.00 83.25 91 PRO A O 1
ATOM 668 N N . ASP A 1 92 ? -5.115 13.597 14.989 1.00 78.75 92 ASP A N 1
ATOM 669 C CA . ASP A 1 92 ? -6.255 12.793 14.505 1.00 78.75 92 ASP A CA 1
ATOM 670 C C . ASP A 1 92 ? -7.207 13.566 13.575 1.00 78.75 92 ASP A C 1
ATOM 672 O O . ASP A 1 92 ? -7.743 13.008 12.619 1.00 78.75 92 ASP A O 1
ATOM 676 N N . ARG A 1 93 ? -7.376 14.874 13.810 1.00 74.81 93 ARG A N 1
ATOM 677 C CA . ARG A 1 93 ? -8.227 15.761 12.996 1.00 74.81 93 ARG A CA 1
ATOM 678 C C . ARG A 1 93 ? -7.795 15.884 11.531 1.00 74.81 93 ARG A C 1
ATOM 680 O O . ARG A 1 93 ? -8.608 16.280 10.699 1.00 74.81 93 ARG A O 1
ATOM 687 N N . TRP A 1 94 ? -6.531 15.609 11.214 1.00 72.88 94 TRP A N 1
ATOM 688 C CA . TRP A 1 94 ? -5.976 15.796 9.868 1.00 72.88 94 TRP A CA 1
ATOM 689 C C . TRP A 1 94 ? -6.004 14.515 9.035 1.00 72.88 94 TRP A C 1
ATOM 691 O O . TRP A 1 94 ? -5.843 14.575 7.820 1.00 72.88 94 TRP A O 1
ATOM 701 N N . ILE A 1 95 ? -6.273 13.362 9.656 1.00 81.44 95 ILE A N 1
ATOM 702 C CA . ILE A 1 95 ? -6.233 12.069 8.976 1.00 81.44 95 ILE A CA 1
ATOM 703 C C . ILE A 1 95 ? -7.650 11.551 8.755 1.00 81.44 95 ILE A C 1
ATOM 705 O O . ILE A 1 95 ? -8.331 11.033 9.646 1.00 81.44 95 ILE A O 1
ATOM 709 N N . ARG A 1 96 ? -8.094 11.669 7.505 1.00 87.75 96 ARG A N 1
ATOM 710 C CA . ARG A 1 96 ? -9.337 11.071 7.018 1.00 87.75 96 ARG A CA 1
ATOM 711 C C . ARG A 1 96 ? -9.001 9.760 6.314 1.00 87.75 96 ARG A C 1
ATOM 713 O O . ARG A 1 96 ? -8.380 9.785 5.260 1.00 87.75 96 ARG A O 1
ATOM 720 N N . LEU A 1 97 ? -9.432 8.631 6.880 1.00 85.94 97 LEU A N 1
ATOM 721 C CA . LEU A 1 97 ? -9.122 7.289 6.358 1.00 85.94 97 LEU A CA 1
ATOM 722 C C . LEU A 1 97 ? -9.477 7.118 4.878 1.00 85.94 97 LEU A C 1
ATOM 724 O O . LEU A 1 97 ? -8.678 6.583 4.120 1.00 85.94 97 LEU A O 1
ATOM 728 N N . TRP A 1 98 ? -10.638 7.625 4.459 1.00 86.69 98 TRP A N 1
ATOM 729 C CA . TRP A 1 98 ? -11.055 7.585 3.057 1.00 86.69 98 TRP A CA 1
ATOM 730 C C . TRP A 1 98 ? -10.108 8.378 2.147 1.00 86.69 98 TRP A C 1
ATOM 732 O O . TRP A 1 98 ? -9.801 7.930 1.052 1.00 86.69 98 TRP A O 1
ATOM 742 N N . ALA A 1 99 ? -9.588 9.521 2.605 1.00 87.94 99 ALA A N 1
ATOM 743 C CA . ALA A 1 99 ? -8.669 10.337 1.817 1.00 87.94 99 ALA A CA 1
ATOM 744 C C . ALA A 1 99 ? -7.304 9.654 1.682 1.00 87.94 99 ALA A C 1
ATOM 746 O O . ALA A 1 99 ? -6.719 9.674 0.607 1.00 87.94 99 ALA A O 1
ATOM 747 N N . VAL A 1 100 ? -6.814 9.006 2.746 1.00 89.00 100 VAL A N 1
ATOM 748 C CA . VAL A 1 100 ? -5.560 8.237 2.689 1.00 89.00 100 VAL A CA 1
ATOM 749 C C . VAL A 1 100 ? -5.710 7.013 1.783 1.00 89.00 100 VAL A C 1
ATOM 751 O O . VAL A 1 100 ? -4.812 6.741 0.996 1.00 89.00 100 VAL A O 1
ATOM 754 N N . ALA A 1 101 ? -6.851 6.317 1.837 1.00 87.69 101 ALA A N 1
ATOM 755 C CA . ALA A 1 101 ? -7.141 5.200 0.938 1.00 87.69 101 ALA A CA 1
ATOM 756 C C . ALA A 1 101 ? -7.197 5.642 -0.536 1.00 87.69 101 ALA A C 1
ATOM 758 O O . ALA A 1 101 ? -6.599 4.989 -1.386 1.00 87.69 101 ALA A O 1
ATOM 759 N N . LEU A 1 102 ? -7.824 6.787 -0.832 1.00 87.44 102 LEU A N 1
ATOM 760 C CA . LEU A 1 102 ? -7.828 7.366 -2.181 1.00 87.44 102 LEU A CA 1
ATOM 761 C C . LEU A 1 102 ? -6.427 7.795 -2.636 1.00 87.44 102 LEU A C 1
ATOM 763 O O . LEU A 1 102 ? -6.044 7.528 -3.770 1.00 87.44 102 LEU A O 1
ATOM 767 N N . LEU A 1 103 ? -5.641 8.434 -1.762 1.00 89.25 103 LEU A N 1
ATOM 768 C CA . LEU A 1 103 ? -4.254 8.799 -2.070 1.00 89.25 103 LEU A CA 1
ATOM 769 C C . LEU A 1 103 ? -3.401 7.561 -2.347 1.00 89.25 103 LEU A C 1
ATOM 771 O O . LEU A 1 103 ? -2.603 7.573 -3.281 1.00 89.25 103 LEU A O 1
ATOM 775 N N . PHE A 1 104 ? -3.607 6.481 -1.591 1.00 88.88 104 PHE A N 1
ATOM 776 C CA . PHE A 1 104 ? -2.980 5.197 -1.867 1.00 88.88 104 PHE A CA 1
ATOM 777 C C . PHE A 1 104 ? -3.401 4.665 -3.246 1.00 88.88 104 PHE A C 1
ATOM 779 O O . PHE A 1 104 ? -2.536 4.435 -4.091 1.00 88.88 104 PHE A O 1
ATOM 786 N N . GLY A 1 105 ? -4.705 4.578 -3.520 1.00 85.12 105 GLY A N 1
ATOM 787 C CA . GLY A 1 105 ? -5.241 4.130 -4.810 1.00 85.12 105 GLY A CA 1
ATOM 788 C C . GLY A 1 105 ? -4.714 4.932 -6.003 1.00 85.12 105 GLY A C 1
ATOM 789 O O . GLY A 1 105 ? -4.360 4.345 -7.021 1.00 85.12 105 GLY A O 1
ATOM 790 N N . LEU A 1 106 ? -4.570 6.254 -5.860 1.00 86.88 106 LEU A N 1
ATOM 791 C CA . LEU A 1 106 ? -4.036 7.146 -6.895 1.00 86.88 106 LEU A CA 1
ATOM 792 C C . LEU A 1 106 ? -2.508 7.061 -7.031 1.00 86.88 106 LEU A C 1
ATOM 794 O O . LEU A 1 106 ? -1.968 7.213 -8.129 1.00 86.88 106 LEU A O 1
ATOM 798 N N . SER A 1 107 ? -1.798 6.805 -5.932 1.00 87.25 107 SER A N 1
ATOM 799 C CA . SER A 1 107 ? -0.338 6.690 -5.944 1.00 87.25 107 SER A CA 1
ATOM 800 C C . SER A 1 107 ? 0.154 5.455 -6.704 1.00 87.25 107 SER A C 1
ATOM 802 O O . SER A 1 107 ? 1.186 5.532 -7.362 1.00 87.25 107 SER A O 1
ATOM 804 N N . ILE A 1 108 ? -0.607 4.355 -6.706 1.00 85.69 108 ILE A N 1
ATOM 805 C CA . ILE A 1 108 ? -0.272 3.119 -7.434 1.00 85.69 108 ILE A CA 1
ATOM 806 C C . ILE A 1 108 ? -0.092 3.367 -8.947 1.00 85.69 108 ILE A C 1
ATOM 808 O O . ILE A 1 108 ? 1.007 3.132 -9.461 1.00 85.69 108 ILE A O 1
ATOM 812 N N . PRO A 1 109 ? -1.106 3.853 -9.698 1.00 80.00 109 PRO A N 1
ATOM 813 C CA . PRO A 1 109 ? -0.954 4.115 -11.123 1.00 80.00 109 PRO A CA 1
ATOM 814 C C . PRO A 1 109 ? 0.043 5.244 -11.384 1.00 80.00 109 PRO A C 1
ATOM 816 O O . PRO A 1 109 ? 0.778 5.168 -12.365 1.00 80.00 109 PRO A O 1
ATOM 819 N N . ALA A 1 110 ? 0.132 6.253 -10.509 1.00 82.25 110 ALA A N 1
ATOM 820 C CA . ALA A 1 110 ? 1.112 7.328 -10.646 1.00 82.25 110 ALA A CA 1
ATOM 821 C C . ALA A 1 110 ? 2.556 6.796 -10.608 1.00 82.25 110 ALA A C 1
ATOM 823 O O . ALA A 1 110 ? 3.342 7.108 -11.503 1.00 82.25 110 ALA A O 1
ATOM 824 N N . THR A 1 111 ? 2.887 5.940 -9.635 1.00 83.31 111 THR A N 1
ATOM 825 C CA . THR A 1 111 ? 4.196 5.278 -9.521 1.00 83.31 111 THR A CA 1
ATOM 826 C C . THR A 1 111 ? 4.510 4.458 -10.767 1.00 83.31 111 THR A C 1
ATOM 828 O O . THR A 1 111 ? 5.614 4.551 -11.299 1.00 83.31 111 THR A O 1
ATOM 831 N N . LEU A 1 112 ? 3.546 3.697 -11.285 1.00 78.44 112 LEU A N 1
ATOM 832 C CA . LEU A 1 112 ? 3.761 2.853 -12.464 1.00 78.44 112 LEU A CA 1
ATOM 833 C C . LEU A 1 112 ? 3.906 3.664 -13.751 1.00 78.44 112 LEU A C 1
ATOM 835 O O . LEU A 1 112 ? 4.767 3.362 -14.572 1.00 78.44 112 LEU A O 1
ATOM 839 N N . LEU A 1 113 ? 3.105 4.714 -13.932 1.00 77.00 113 LEU A N 1
ATOM 840 C CA . LEU A 1 113 ? 3.237 5.615 -15.074 1.00 77.00 113 LEU A CA 1
ATOM 841 C C . LEU A 1 113 ? 4.592 6.329 -15.053 1.00 77.00 113 LEU A C 1
ATOM 843 O O . LEU A 1 113 ? 5.259 6.381 -16.086 1.00 77.00 113 LEU A O 1
ATOM 847 N N . LEU A 1 114 ? 5.037 6.818 -13.890 1.00 75.56 114 LEU A N 1
ATOM 848 C CA . LEU A 1 114 ? 6.368 7.414 -13.754 1.00 75.56 114 LEU A CA 1
ATOM 849 C C . LEU A 1 114 ? 7.466 6.416 -14.127 1.00 75.56 114 LEU A C 1
ATOM 851 O O . LEU A 1 114 ? 8.387 6.775 -14.858 1.00 75.56 114 LEU A O 1
ATOM 855 N N . LEU A 1 115 ? 7.353 5.174 -13.658 1.00 74.38 115 LEU A N 1
ATOM 856 C CA . LEU A 1 115 ? 8.388 4.165 -13.844 1.00 74.38 115 LEU A CA 1
ATOM 857 C C . LEU A 1 115 ? 8.428 3.583 -15.270 1.00 74.38 115 LEU A C 1
ATOM 859 O O . LEU A 1 115 ? 9.506 3.232 -15.736 1.00 74.38 115 LEU A O 1
ATOM 863 N N . PHE A 1 116 ? 7.288 3.493 -15.970 1.00 70.44 116 PHE A N 1
ATOM 864 C CA . PHE A 1 116 ? 7.187 2.786 -17.261 1.00 70.44 116 PHE A CA 1
ATOM 865 C C . PHE A 1 116 ? 6.895 3.657 -18.479 1.00 70.44 116 PHE A C 1
ATOM 867 O O . PHE A 1 116 ? 7.268 3.287 -19.589 1.00 70.44 116 PHE A O 1
ATOM 874 N N . ARG A 1 117 ? 6.195 4.785 -18.319 1.00 67.75 117 ARG A N 1
ATOM 875 C CA . ARG A 1 117 ? 5.794 5.639 -19.452 1.00 67.75 117 ARG A CA 1
ATOM 876 C C . ARG A 1 117 ? 6.724 6.821 -19.678 1.00 67.75 117 ARG A C 1
ATOM 878 O O . ARG A 1 117 ? 6.661 7.426 -20.744 1.00 67.75 117 ARG A O 1
ATOM 885 N N . SER A 1 118 ? 7.556 7.174 -18.705 1.00 60.12 118 SER A N 1
ATOM 886 C CA . SER A 1 118 ? 8.408 8.352 -18.817 1.00 60.12 118 SER A CA 1
ATOM 887 C C . SER A 1 118 ? 9.798 8.000 -19.385 1.00 60.12 118 SER A C 1
ATOM 889 O O . SER A 1 118 ? 10.395 7.006 -18.968 1.00 60.12 118 SER A O 1
ATOM 891 N N . PRO A 1 119 ? 10.394 8.836 -20.264 1.00 57.56 119 PRO A N 1
ATOM 892 C CA . PRO A 1 119 ? 11.817 8.730 -20.633 1.00 57.56 119 PRO A CA 1
ATOM 893 C C . PRO A 1 119 ? 12.756 8.956 -19.430 1.00 57.56 119 PRO A C 1
ATOM 895 O O . PRO A 1 119 ? 13.960 8.717 -19.500 1.00 57.56 119 PRO A O 1
ATOM 898 N N . LEU A 1 120 ? 12.185 9.392 -18.306 1.00 53.81 120 LEU A N 1
ATOM 899 C CA . LEU A 1 120 ? 12.796 9.468 -16.990 1.00 53.81 120 LEU A CA 1
ATOM 900 C C . LEU A 1 120 ? 13.188 8.081 -16.470 1.00 53.81 120 LEU A C 1
ATOM 902 O O . LEU A 1 120 ? 14.167 8.016 -15.748 1.00 53.81 120 LEU A O 1
ATOM 906 N N . ALA A 1 121 ? 12.545 6.982 -16.882 1.00 55.50 121 ALA A N 1
ATOM 907 C CA . ALA A 1 121 ? 12.974 5.628 -16.516 1.00 55.50 121 ALA A CA 1
ATOM 908 C C . ALA A 1 121 ? 14.447 5.374 -16.885 1.00 55.50 121 ALA A C 1
ATOM 910 O O . ALA A 1 121 ? 15.223 4.922 -16.049 1.00 55.50 121 ALA A O 1
ATOM 911 N N . ALA A 1 122 ? 14.863 5.780 -18.090 1.00 56.62 122 ALA A N 1
ATOM 912 C CA . ALA A 1 122 ? 16.245 5.645 -18.551 1.00 56.62 122 ALA A CA 1
ATOM 913 C C . ALA A 1 122 ? 17.233 6.536 -17.773 1.00 56.62 122 ALA A C 1
ATOM 915 O O . ALA A 1 122 ? 18.379 6.151 -17.583 1.00 56.62 122 ALA A O 1
ATOM 916 N N . ARG A 1 123 ? 16.800 7.709 -17.280 1.00 56.47 123 ARG A N 1
ATOM 917 C CA . ARG A 1 123 ? 17.637 8.597 -16.445 1.00 56.47 123 ARG A CA 1
ATOM 918 C C . ARG A 1 123 ? 17.622 8.233 -14.958 1.00 56.47 123 ARG A C 1
ATOM 920 O O . ARG A 1 123 ? 18.593 8.488 -14.252 1.00 56.47 123 ARG A O 1
ATOM 927 N N . LEU A 1 124 ? 16.528 7.647 -14.483 1.00 54.22 124 LEU A N 1
ATOM 928 C CA . LEU A 1 124 ? 16.357 7.179 -13.113 1.00 54.22 124 LEU A CA 1
ATOM 929 C C . LEU A 1 124 ? 17.169 5.905 -12.874 1.00 54.22 124 LEU A C 1
ATOM 931 O O . LEU A 1 124 ? 17.694 5.750 -11.783 1.00 54.22 124 LEU A O 1
ATOM 935 N N . VAL A 1 125 ? 17.342 5.046 -13.887 1.00 55.66 125 VAL A N 1
ATOM 936 C CA . VAL A 1 125 ? 18.259 3.886 -13.846 1.00 55.66 125 VAL A CA 1
ATOM 937 C C . VAL A 1 125 ? 19.681 4.296 -13.439 1.00 55.66 125 VAL A C 1
ATOM 939 O O . VAL A 1 125 ? 20.338 3.566 -12.706 1.00 55.66 125 VAL A O 1
ATOM 942 N N . GLU A 1 126 ? 20.134 5.476 -13.864 1.00 59.00 126 GLU A N 1
ATOM 943 C CA . GLU A 1 126 ? 21.480 5.995 -13.576 1.00 59.00 126 GLU A CA 1
ATOM 944 C C . GLU A 1 126 ? 21.546 6.826 -12.280 1.00 59.00 126 GLU A C 1
ATOM 946 O O . GLU A 1 126 ? 22.613 7.270 -11.863 1.00 59.00 126 GLU A O 1
ATOM 951 N N . THR A 1 127 ? 20.404 7.061 -11.628 1.00 65.44 127 THR A N 1
ATOM 952 C CA . THR A 1 127 ? 20.276 8.009 -10.520 1.00 65.44 127 THR A CA 1
ATOM 953 C C . THR A 1 127 ? 19.921 7.273 -9.220 1.00 65.44 127 THR A C 1
ATOM 955 O O . THR A 1 127 ? 18.939 6.532 -9.184 1.00 65.44 127 THR A O 1
ATOM 958 N N . PRO A 1 128 ? 20.609 7.533 -8.089 1.00 66.56 128 PRO A N 1
ATOM 959 C CA . PRO A 1 128 ? 20.362 6.845 -6.810 1.00 66.56 128 PRO A CA 1
ATOM 960 C C . PRO A 1 128 ? 18.962 7.084 -6.205 1.00 66.56 128 PRO A C 1
ATOM 962 O O . PRO A 1 128 ? 18.608 6.482 -5.196 1.00 66.56 128 PRO A O 1
ATOM 965 N N . TRP A 1 129 ? 18.152 7.949 -6.819 1.00 68.31 129 TRP A N 1
ATOM 966 C CA . TRP A 1 129 ? 16.809 8.342 -6.384 1.00 68.31 129 TRP A CA 1
ATOM 967 C C . TRP A 1 129 ? 15.685 7.461 -6.948 1.00 68.31 129 TRP A C 1
ATOM 969 O O . TRP A 1 129 ? 14.538 7.606 -6.530 1.00 68.31 129 TRP A O 1
ATOM 979 N N . LEU A 1 130 ? 15.993 6.507 -7.834 1.00 71.38 130 LEU A N 1
ATOM 980 C CA . LEU A 1 130 ? 15.046 5.501 -8.338 1.00 71.38 130 LEU A CA 1
ATOM 981 C C . LEU A 1 130 ? 14.146 4.844 -7.260 1.00 71.38 130 LEU A C 1
ATOM 983 O O . LEU A 1 130 ? 12.947 4.691 -7.507 1.00 71.38 130 LEU A O 1
ATOM 987 N N . PRO A 1 131 ? 14.646 4.495 -6.058 1.00 72.19 131 PRO A N 1
ATOM 988 C CA . PRO A 1 131 ? 13.823 3.870 -5.031 1.00 72.19 131 PRO A CA 1
ATOM 989 C C . PRO A 1 131 ? 12.895 4.832 -4.285 1.00 72.19 131 PRO A C 1
ATOM 991 O O . PRO A 1 131 ? 12.002 4.385 -3.571 1.00 72.19 131 PRO A O 1
ATOM 994 N N . ALA A 1 132 ? 13.044 6.146 -4.451 1.00 80.12 132 ALA A N 1
ATOM 995 C CA . ALA A 1 132 ? 12.144 7.104 -3.817 1.00 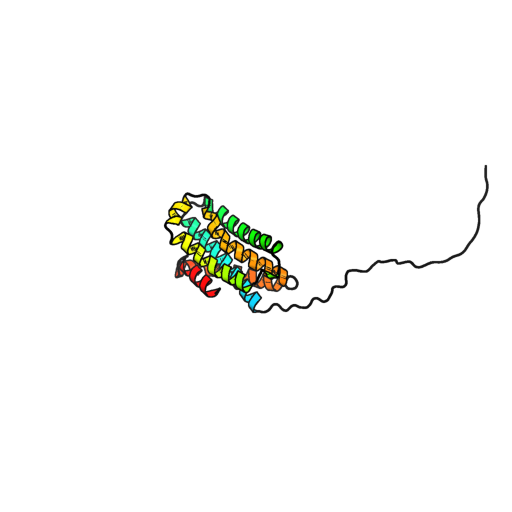80.12 132 ALA A CA 1
ATOM 996 C C . ALA A 1 132 ? 10.729 7.062 -4.425 1.00 80.12 132 ALA A C 1
ATOM 998 O O . ALA A 1 132 ? 9.759 7.409 -3.757 1.00 80.12 132 ALA A O 1
ATOM 999 N N . VAL A 1 133 ? 10.587 6.615 -5.679 1.00 84.44 133 VAL A N 1
ATOM 1000 C CA . VAL A 1 133 ? 9.293 6.604 -6.384 1.00 84.44 133 VAL A CA 1
ATOM 1001 C C . VAL A 1 133 ? 8.350 5.509 -5.853 1.00 84.44 133 VAL A C 1
ATOM 1003 O O . VAL A 1 133 ? 7.193 5.824 -5.563 1.00 84.44 133 VAL A O 1
ATOM 1006 N N . PRO A 1 134 ? 8.798 4.251 -5.648 1.00 86.56 134 PRO A N 1
ATOM 1007 C CA . PRO A 1 134 ? 8.007 3.236 -4.949 1.00 86.56 134 PRO A CA 1
ATOM 1008 C C . PRO A 1 134 ? 7.682 3.584 -3.495 1.00 86.56 134 PRO A C 1
ATOM 1010 O O . PRO A 1 134 ? 6.679 3.111 -2.977 1.00 86.56 134 PRO A O 1
ATOM 1013 N N . LEU A 1 135 ? 8.492 4.414 -2.831 1.00 90.94 135 LEU A N 1
ATOM 1014 C CA . LEU A 1 135 ? 8.285 4.762 -1.422 1.00 90.94 135 LEU A CA 1
ATOM 1015 C C . LEU A 1 135 ? 6.921 5.432 -1.176 1.00 90.94 135 LEU A C 1
ATOM 1017 O O . LEU A 1 135 ? 6.315 5.221 -0.131 1.00 90.94 135 LEU A O 1
ATOM 1021 N N . VAL A 1 136 ? 6.421 6.210 -2.141 1.00 91.69 136 VAL A N 1
ATOM 1022 C CA . VAL A 1 136 ? 5.177 6.988 -2.021 1.00 91.69 136 VAL A CA 1
ATOM 1023 C C . VAL A 1 136 ? 3.934 6.113 -1.768 1.00 91.69 136 VAL A C 1
ATOM 1025 O O . VAL A 1 136 ? 3.263 6.344 -0.760 1.00 91.69 136 VAL A O 1
ATOM 1028 N N . PRO A 1 137 ? 3.599 5.105 -2.600 1.00 92.12 137 PRO A N 1
ATOM 1029 C CA . PRO A 1 137 ? 2.454 4.235 -2.333 1.00 92.12 137 PRO A CA 1
ATOM 1030 C C . PRO A 1 137 ? 2.598 3.449 -1.026 1.00 92.12 137 PRO A C 1
ATOM 1032 O O . PRO A 1 137 ? 1.633 3.355 -0.267 1.00 92.12 137 PRO A O 1
ATOM 1035 N N . PHE A 1 138 ? 3.794 2.950 -0.697 1.00 94.00 138 PHE A N 1
ATOM 1036 C CA . PHE A 1 138 ? 4.011 2.241 0.571 1.00 94.00 138 PHE A CA 1
ATOM 1037 C C . PHE A 1 138 ? 3.876 3.158 1.792 1.00 94.00 138 PHE A C 1
ATOM 1039 O O . PHE A 1 138 ? 3.378 2.726 2.829 1.00 94.00 138 PHE A O 1
ATOM 1046 N N . LEU A 1 139 ? 4.231 4.439 1.667 1.00 95.00 139 LEU A N 1
ATOM 1047 C CA . LEU A 1 139 ? 4.007 5.438 2.710 1.00 95.00 139 LEU A CA 1
ATOM 1048 C C . LEU A 1 139 ? 2.518 5.628 2.998 1.00 95.00 139 LEU A C 1
ATOM 1050 O O . LEU A 1 139 ? 2.115 5.611 4.162 1.00 95.00 139 LEU A O 1
ATOM 1054 N N . PHE A 1 140 ? 1.681 5.763 1.966 1.00 94.00 140 PHE A N 1
ATOM 1055 C CA . PHE A 1 140 ? 0.235 5.901 2.165 1.00 94.00 140 PHE A CA 1
ATOM 1056 C C . PHE A 1 140 ? -0.413 4.620 2.699 1.00 94.00 140 PHE A C 1
ATOM 1058 O O . PHE A 1 140 ? -1.260 4.710 3.589 1.00 94.00 140 PHE A O 1
ATOM 1065 N N . ALA A 1 141 ? 0.019 3.444 2.232 1.00 94.00 141 ALA A N 1
ATOM 1066 C CA . ALA A 1 141 ? -0.412 2.166 2.799 1.00 94.00 141 ALA A CA 1
ATOM 1067 C C . ALA A 1 141 ? -0.070 2.075 4.296 1.00 94.00 141 ALA A C 1
ATOM 1069 O O . ALA A 1 141 ? -0.936 1.763 5.113 1.00 94.00 141 ALA A O 1
ATOM 1070 N N . GLY A 1 142 ? 1.162 2.435 4.671 1.00 94.56 142 GLY A N 1
ATOM 1071 C CA . GLY A 1 142 ? 1.616 2.444 6.061 1.00 94.56 142 GLY A CA 1
ATOM 1072 C C . GLY A 1 142 ? 0.833 3.420 6.930 1.00 94.56 142 GLY A C 1
ATOM 1073 O O . GLY A 1 142 ? 0.401 3.071 8.026 1.00 94.56 142 GLY A O 1
ATOM 1074 N N . LEU A 1 143 ? 0.582 4.630 6.422 1.00 94.50 143 LEU A N 1
ATOM 1075 C CA . LEU A 1 143 ? -0.222 5.650 7.097 1.00 94.50 143 LEU A CA 1
ATOM 1076 C C . LEU A 1 143 ? -1.663 5.172 7.332 1.00 94.50 143 LEU A C 1
ATOM 1078 O O . LEU A 1 143 ? -2.216 5.387 8.415 1.00 94.50 143 LEU A O 1
ATOM 1082 N N . PHE A 1 144 ? -2.266 4.517 6.334 1.00 94.56 144 PHE A N 1
ATOM 1083 C CA . PHE A 1 144 ? -3.609 3.951 6.436 1.00 94.56 144 PHE A CA 1
ATOM 1084 C C . PHE A 1 144 ? -3.665 2.836 7.483 1.00 94.56 144 PHE A C 1
ATOM 1086 O O . PHE A 1 144 ? -4.469 2.914 8.414 1.00 94.56 144 PHE A O 1
ATOM 1093 N N . LEU A 1 145 ? -2.794 1.829 7.363 1.00 94.12 145 LEU A N 1
ATOM 1094 C CA . LEU A 1 145 ? -2.770 0.679 8.266 1.00 94.12 145 LEU A CA 1
ATOM 1095 C C . LEU A 1 145 ? -2.485 1.121 9.704 1.00 94.12 145 LEU A C 1
ATOM 1097 O O . LEU A 1 145 ? -3.236 0.763 10.609 1.00 94.12 145 LEU A O 1
ATOM 1101 N N . ALA A 1 146 ? -1.488 1.981 9.921 1.00 94.19 146 ALA A N 1
ATOM 1102 C CA . ALA A 1 146 ? -1.179 2.502 11.249 1.00 94.19 146 ALA A CA 1
ATOM 1103 C C . ALA A 1 146 ? -2.377 3.218 11.885 1.00 94.19 146 ALA A C 1
ATOM 1105 O O . ALA A 1 146 ? -2.646 3.037 13.073 1.00 94.19 146 ALA A O 1
ATOM 1106 N N . GLU A 1 147 ? -3.137 4.000 11.110 1.00 92.69 147 GLU A N 1
ATOM 1107 C CA . GLU A 1 147 ? -4.319 4.668 11.647 1.00 92.69 147 GLU A CA 1
ATOM 1108 C C . GLU A 1 147 ? -5.469 3.699 11.951 1.00 92.69 147 GLU A C 1
ATOM 1110 O O . GLU A 1 147 ? -6.135 3.830 12.980 1.00 92.69 147 GLU A O 1
ATOM 1115 N N . VAL A 1 148 ? -5.710 2.717 11.082 1.00 92.44 148 VAL A N 1
ATOM 1116 C CA . VAL A 1 148 ? -6.777 1.727 11.275 1.00 92.44 148 VAL A CA 1
ATOM 1117 C C . VAL A 1 148 ? -6.492 0.848 12.496 1.00 92.44 148 VAL A C 1
ATOM 1119 O O . VAL A 1 148 ? -7.356 0.723 13.369 1.00 92.44 148 VAL A O 1
ATOM 1122 N N . PHE A 1 149 ? -5.271 0.323 12.625 1.00 92.00 149 PHE A N 1
ATOM 1123 C CA . PHE A 1 149 ? -4.864 -0.483 13.779 1.00 92.00 149 PHE A CA 1
ATOM 1124 C C . PHE A 1 149 ? -4.874 0.315 15.086 1.00 92.00 149 PHE A C 1
ATOM 1126 O O . PHE A 1 149 ? -5.259 -0.222 16.123 1.00 92.00 149 PHE A O 1
ATOM 1133 N N . ARG A 1 150 ? -4.538 1.611 15.051 1.00 90.44 150 ARG A N 1
ATOM 1134 C CA . ARG A 1 150 ? -4.622 2.477 16.234 1.00 90.44 150 ARG A CA 1
ATOM 1135 C C . ARG A 1 150 ? -6.072 2.742 16.656 1.00 90.44 150 ARG A C 1
ATOM 1137 O O . ARG A 1 150 ? -6.377 2.668 17.843 1.00 90.44 150 ARG A O 1
ATOM 1144 N N . ARG A 1 151 ? -6.976 3.037 15.710 1.00 88.69 151 ARG A N 1
ATOM 1145 C CA . ARG A 1 151 ? -8.398 3.329 16.003 1.00 88.69 151 ARG A CA 1
ATOM 1146 C C . ARG A 1 151 ? -9.169 2.117 16.525 1.00 88.69 151 ARG A C 1
ATOM 1148 O O . ARG A 1 151 ? -10.054 2.291 17.358 1.00 88.69 151 ARG A O 1
ATOM 1155 N N . TYR A 1 152 ? -8.839 0.915 16.052 1.00 89.00 152 TYR A N 1
ATOM 1156 C CA . TYR A 1 152 ? -9.551 -0.326 16.381 1.00 89.00 152 TYR A CA 1
ATOM 1157 C C . TYR A 1 152 ? -8.668 -1.345 17.119 1.00 89.00 152 TYR A C 1
ATOM 1159 O O . TYR A 1 152 ? -8.880 -2.551 17.003 1.00 89.00 152 TYR A O 1
ATOM 1167 N N . ALA A 1 153 ? -7.706 -0.871 17.920 1.00 86.75 153 ALA A N 1
ATOM 1168 C CA . ALA A 1 153 ? -6.738 -1.716 18.631 1.00 86.75 153 ALA A CA 1
ATOM 1169 C C . ALA A 1 153 ? -7.391 -2.818 19.491 1.00 86.75 153 ALA A C 1
ATOM 1171 O O . ALA A 1 153 ? -6.861 -3.922 19.591 1.00 86.75 153 ALA A O 1
ATOM 1172 N N . ALA A 1 154 ? -8.572 -2.550 20.062 1.00 85.62 154 ALA A N 1
ATOM 1173 C CA . ALA A 1 154 ? -9.330 -3.515 20.863 1.00 85.62 154 ALA A CA 1
ATOM 1174 C C . ALA A 1 154 ? -9.776 -4.764 20.075 1.00 85.62 154 ALA A C 1
ATOM 1176 O O . ALA A 1 154 ? -9.953 -5.826 20.662 1.00 85.62 154 ALA A O 1
ATOM 1177 N N . GLN A 1 155 ? -9.942 -4.650 18.754 1.00 85.31 155 GLN A N 1
ATOM 1178 C CA . GLN A 1 155 ? -10.401 -5.719 17.859 1.00 85.31 155 GLN A CA 1
ATOM 1179 C C . GLN A 1 155 ? -9.338 -6.055 16.798 1.00 85.31 155 GLN A C 1
ATOM 1181 O O . GLN A 1 155 ? -9.654 -6.488 15.688 1.00 85.31 155 GLN A O 1
ATOM 1186 N N . GLY A 1 156 ? -8.056 -5.882 17.147 1.00 87.06 156 GLY A N 1
ATOM 1187 C CA . GLY A 1 156 ? -6.923 -6.070 16.238 1.00 87.06 156 GLY A CA 1
ATOM 1188 C C . GLY A 1 156 ? -6.877 -7.440 15.552 1.00 87.06 156 GLY A C 1
ATOM 1189 O O . GLY A 1 156 ? -6.415 -7.523 14.422 1.00 87.06 156 GLY A O 1
ATOM 1190 N N . GLY A 1 157 ? -7.426 -8.493 16.171 1.00 90.88 157 GLY A N 1
ATOM 1191 C CA . GLY A 1 157 ? -7.502 -9.827 15.565 1.00 90.88 157 GLY A CA 1
ATOM 1192 C C . GLY A 1 157 ? -8.304 -9.870 14.257 1.00 90.88 157 GLY A C 1
ATOM 1193 O O . GLY A 1 157 ? -7.862 -10.488 13.295 1.00 90.88 157 GLY A O 1
ATOM 1194 N N . ALA A 1 158 ? -9.442 -9.169 14.179 1.00 91.25 158 ALA A N 1
ATOM 1195 C CA . ALA A 1 158 ? -10.257 -9.127 12.960 1.00 91.25 158 ALA A CA 1
ATOM 1196 C C . ALA A 1 158 ? -9.589 -8.299 11.849 1.00 91.25 158 ALA A C 1
ATOM 1198 O O . ALA A 1 158 ? -9.626 -8.686 10.682 1.00 91.25 158 ALA A O 1
ATOM 1199 N N . LEU A 1 159 ? -8.934 -7.188 12.213 1.00 93.06 159 LEU A N 1
ATOM 1200 C CA . LEU A 1 159 ? -8.116 -6.398 11.283 1.00 93.06 159 LEU A CA 1
ATOM 1201 C C . LEU A 1 159 ? -6.955 -7.223 10.732 1.00 93.06 159 LEU A C 1
ATOM 1203 O O . LEU A 1 159 ? -6.714 -7.210 9.532 1.00 93.06 159 LEU A O 1
ATOM 1207 N N . TYR A 1 160 ? -6.260 -7.948 11.606 1.00 94.06 160 TYR A N 1
ATOM 1208 C CA . TYR A 1 160 ? -5.128 -8.786 11.234 1.00 94.06 160 TYR 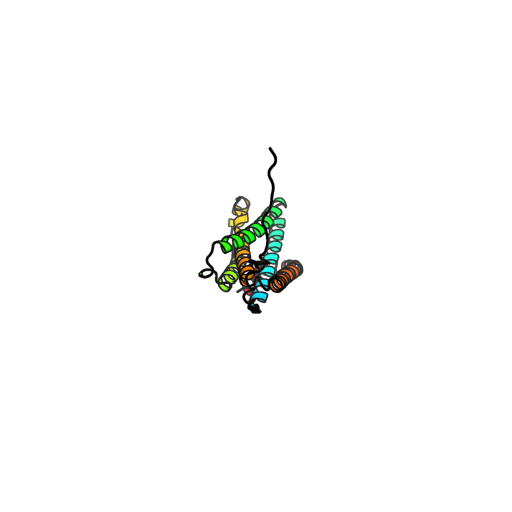A CA 1
ATOM 1209 C C . TYR A 1 160 ? -5.557 -9.946 10.333 1.00 94.06 160 TYR A C 1
ATOM 1211 O O . TYR A 1 160 ? -4.881 -10.252 9.358 1.00 94.06 160 TYR A O 1
ATOM 1219 N N . PHE A 1 161 ? -6.723 -10.544 10.595 1.00 95.19 161 PHE A N 1
ATOM 1220 C CA . PHE A 1 161 ? -7.314 -11.536 9.701 1.00 95.19 161 PHE A CA 1
ATOM 1221 C C . PHE A 1 161 ? -7.611 -10.955 8.311 1.00 95.19 161 PHE A C 1
ATOM 1223 O O . PHE A 1 161 ? -7.293 -11.582 7.300 1.00 95.19 161 PHE A O 1
ATOM 1230 N N . ALA A 1 162 ? -8.190 -9.753 8.239 1.00 94.31 162 ALA A N 1
ATOM 1231 C CA . ALA A 1 162 ? -8.456 -9.077 6.968 1.00 94.31 162 ALA A CA 1
ATOM 1232 C C . ALA A 1 162 ? -7.160 -8.729 6.208 1.00 94.31 162 ALA A C 1
ATOM 1234 O O . ALA A 1 162 ? -7.077 -8.954 5.005 1.00 94.31 162 ALA A O 1
ATOM 1235 N N . ASP A 1 163 ? -6.139 -8.235 6.908 1.00 95.06 163 ASP A N 1
ATOM 1236 C CA . ASP A 1 163 ? -4.826 -7.907 6.341 1.00 95.06 163 ASP A CA 1
ATOM 1237 C C . ASP A 1 163 ? -4.111 -9.156 5.790 1.00 95.06 163 ASP A C 1
ATOM 1239 O O . ASP A 1 163 ? -3.767 -9.213 4.608 1.00 95.06 163 ASP A O 1
ATOM 1243 N N . LEU A 1 164 ? -3.999 -10.215 6.604 1.00 95.56 164 LEU A N 1
ATOM 1244 C CA . LEU A 1 164 ? -3.366 -11.472 6.201 1.00 95.56 164 LEU A CA 1
ATOM 1245 C C . LEU A 1 164 ? -4.112 -12.183 5.073 1.00 95.56 164 LEU A C 1
ATOM 1247 O O . LEU A 1 164 ? -3.477 -12.729 4.174 1.00 95.56 164 LEU A O 1
ATOM 1251 N N . SER A 1 165 ? -5.447 -12.203 5.105 1.00 96.00 165 SER A N 1
ATOM 1252 C CA . SER A 1 165 ? -6.231 -12.810 4.023 1.00 96.00 165 SER A CA 1
ATOM 1253 C C . SER A 1 165 ? -6.073 -12.037 2.713 1.00 96.00 165 SER A C 1
ATOM 1255 O O . SER A 1 165 ? -5.959 -12.663 1.659 1.00 96.00 165 SER A O 1
ATOM 1257 N N . GLY A 1 166 ? -5.979 -10.704 2.773 1.00 92.62 166 GLY A N 1
ATOM 1258 C CA . GLY A 1 166 ? -5.652 -9.863 1.622 1.00 92.62 166 GLY A CA 1
ATOM 1259 C C . GLY A 1 166 ? -4.269 -10.181 1.057 1.00 92.62 166 GLY A C 1
ATOM 1260 O O . GLY A 1 166 ? -4.137 -10.449 -0.136 1.00 92.62 166 GLY A O 1
ATOM 1261 N N . ALA A 1 167 ? -3.247 -10.242 1.912 1.00 93.31 167 ALA A N 1
ATOM 1262 C CA . ALA A 1 167 ? -1.883 -10.589 1.514 1.00 93.31 167 ALA A CA 1
ATOM 1263 C C . ALA A 1 167 ? -1.772 -12.010 0.928 1.00 93.31 167 ALA A C 1
ATOM 1265 O O . ALA A 1 167 ? -1.117 -12.218 -0.095 1.00 93.31 167 ALA A O 1
ATOM 1266 N N . ALA A 1 168 ? -2.446 -12.991 1.535 1.00 94.69 168 ALA A N 1
ATOM 1267 C CA . ALA A 1 168 ? -2.480 -14.366 1.043 1.00 94.69 168 ALA A CA 1
ATOM 1268 C C . ALA A 1 168 ? -3.155 -14.454 -0.333 1.00 94.69 168 ALA A C 1
ATOM 1270 O O . ALA A 1 168 ? -2.643 -15.112 -1.239 1.00 94.69 168 ALA A O 1
ATOM 1271 N N . LEU A 1 169 ? -4.277 -13.751 -0.514 1.00 93.56 169 LEU A N 1
ATOM 1272 C CA . LEU A 1 169 ? -4.971 -13.701 -1.796 1.00 93.56 169 LEU A CA 1
ATOM 1273 C C . LEU A 1 169 ? -4.110 -12.994 -2.856 1.00 93.56 169 LEU A C 1
ATOM 1275 O O . LEU A 1 169 ? -4.019 -13.485 -3.977 1.00 93.56 169 LEU A O 1
ATOM 1279 N N . ALA A 1 170 ? -3.391 -11.924 -2.503 1.00 90.31 170 ALA A N 1
ATOM 1280 C CA . ALA A 1 170 ? -2.439 -11.267 -3.403 1.00 90.31 170 ALA A CA 1
ATOM 1281 C C . ALA A 1 170 ? -1.347 -12.230 -3.874 1.00 90.31 170 ALA A C 1
ATOM 1283 O O . ALA A 1 170 ? -1.087 -12.321 -5.073 1.00 90.31 170 ALA A O 1
ATOM 1284 N N . ALA A 1 171 ? -0.745 -12.987 -2.953 1.00 88.62 171 ALA A N 1
ATOM 1285 C CA . ALA A 1 171 ? 0.299 -13.954 -3.281 1.00 88.62 171 ALA A CA 1
ATOM 1286 C C . ALA A 1 171 ? -0.180 -15.029 -4.276 1.00 88.62 171 ALA A C 1
ATOM 1288 O O . ALA A 1 171 ? 0.592 -15.452 -5.137 1.00 88.62 171 ALA A O 1
ATOM 1289 N N . LEU A 1 172 ? -1.455 -15.432 -4.205 1.00 89.00 172 LEU A N 1
ATOM 1290 C CA . LEU A 1 172 ? -2.066 -16.364 -5.158 1.00 89.00 172 LEU A CA 1
ATOM 1291 C C . LEU A 1 172 ? -2.408 -15.699 -6.499 1.00 89.00 172 LEU A C 1
ATOM 1293 O O . LEU A 1 172 ? -2.137 -16.270 -7.555 1.00 89.00 172 LEU A O 1
ATOM 1297 N N . LEU A 1 173 ? -3.005 -14.502 -6.475 1.00 84.69 173 LEU A N 1
ATOM 1298 C CA . LEU A 1 173 ? -3.508 -13.842 -7.683 1.00 84.69 173 LEU A CA 1
ATOM 1299 C C . LEU A 1 173 ? -2.417 -13.175 -8.510 1.00 84.69 173 LEU A C 1
ATOM 1301 O O . LEU A 1 173 ? -2.583 -13.050 -9.719 1.00 84.69 173 LEU A O 1
ATOM 1305 N N . ILE A 1 174 ? -1.313 -12.736 -7.913 1.00 81.00 174 ILE A N 1
ATOM 1306 C CA . ILE A 1 174 ? -0.349 -11.883 -8.612 1.00 81.00 174 ILE A CA 1
ATOM 1307 C C . ILE A 1 174 ? 0.303 -12.576 -9.815 1.00 81.00 174 ILE A C 1
ATOM 1309 O O . ILE A 1 174 ? 0.516 -11.947 -10.850 1.00 81.00 174 ILE A O 1
ATOM 1313 N N . LEU A 1 175 ? 0.571 -13.882 -9.725 1.00 77.56 175 LEU A N 1
ATOM 1314 C CA . LEU A 1 175 ? 1.144 -14.667 -10.821 1.00 77.56 175 LEU A CA 1
ATOM 1315 C C . LEU A 1 175 ? 0.221 -14.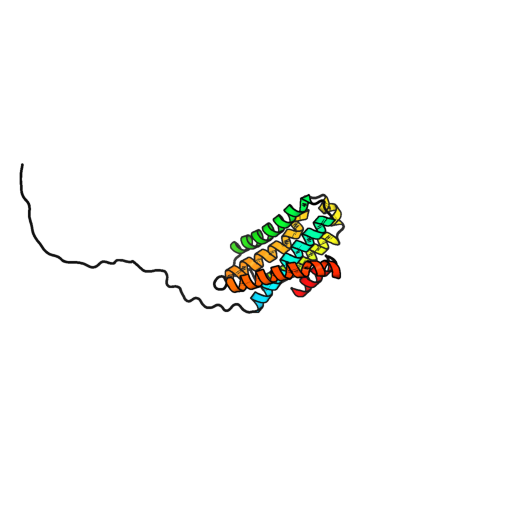729 -12.051 1.00 77.56 175 LEU A C 1
ATOM 1317 O O . LEU A 1 175 ? 0.680 -14.328 -13.125 1.00 77.56 175 LEU A O 1
ATOM 1321 N N . PRO A 1 176 ? -1.052 -15.163 -11.935 1.00 76.38 176 PRO A N 1
ATOM 1322 C CA . PRO A 1 176 ? -1.972 -15.137 -13.066 1.00 76.38 176 PRO A CA 1
ATOM 1323 C C . PRO A 1 176 ? -2.283 -13.709 -13.534 1.00 76.38 176 PRO A C 1
ATOM 1325 O O . PRO A 1 176 ? -2.354 -13.485 -14.740 1.00 76.38 176 PRO A O 1
ATOM 1328 N N . LEU A 1 177 ? -2.379 -12.722 -12.630 1.00 69.12 177 LEU A N 1
ATOM 1329 C CA . LEU A 1 177 ? -2.606 -11.316 -13.006 1.00 69.12 177 LEU A CA 1
ATOM 1330 C C . LEU A 1 177 ? -1.483 -10.779 -13.901 1.00 69.12 177 LEU A C 1
ATOM 1332 O O . LEU A 1 177 ? -1.753 -10.130 -14.912 1.00 69.12 177 LEU A O 1
ATOM 1336 N N . LEU A 1 178 ? -0.226 -11.092 -13.567 1.00 66.56 178 LEU A N 1
ATOM 1337 C CA . LEU A 1 178 ? 0.925 -10.721 -14.388 1.00 66.56 178 LEU A CA 1
ATOM 1338 C C . LEU A 1 178 ? 0.944 -11.437 -15.740 1.00 66.56 178 LEU A C 1
ATOM 1340 O O . LEU A 1 178 ? 1.418 -10.856 -16.712 1.00 66.56 178 LEU A O 1
ATOM 1344 N N . GLN A 1 179 ? 0.468 -12.682 -15.803 1.00 66.25 179 GLN A N 1
ATOM 1345 C CA . GLN A 1 179 ? 0.429 -13.465 -17.040 1.00 66.25 179 GLN A CA 1
ATOM 1346 C C . GLN A 1 179 ? -0.687 -13.015 -17.988 1.00 66.25 179 GLN A C 1
ATOM 1348 O O . GLN A 1 179 ? -0.489 -13.033 -19.198 1.00 66.25 179 GLN A O 1
ATOM 1353 N N . TRP A 1 180 ? -1.839 -12.601 -17.454 1.00 58.50 180 TRP A N 1
ATOM 1354 C CA . TRP A 1 180 ? -3.007 -12.215 -18.251 1.00 58.50 180 TRP A CA 1
ATOM 1355 C C . TRP A 1 180 ? -3.002 -10.747 -18.686 1.00 58.50 180 TRP A C 1
ATOM 1357 O O . TRP A 1 180 ? -3.309 -10.455 -19.836 1.00 58.50 180 TRP A O 1
ATOM 1367 N N . LEU A 1 181 ? -2.671 -9.813 -17.789 1.00 53.41 181 LEU A N 1
ATOM 1368 C CA . LEU A 1 181 ? -2.758 -8.368 -18.064 1.00 53.41 181 LEU A CA 1
ATOM 1369 C C . LEU A 1 181 ? -1.394 -7.708 -18.329 1.00 53.41 181 LEU A C 1
ATOM 1371 O O . LEU A 1 181 ? -1.331 -6.515 -18.641 1.00 53.41 181 LEU A O 1
ATOM 1375 N N . GLY A 1 182 ? -0.294 -8.449 -18.156 1.00 59.03 182 GLY A N 1
ATOM 1376 C CA . GLY A 1 182 ? 1.028 -7.862 -17.946 1.00 59.03 182 GLY A CA 1
ATOM 1377 C C . GLY A 1 182 ? 1.121 -7.140 -16.590 1.00 59.03 182 GLY A C 1
ATOM 1378 O O . GLY A 1 182 ? 0.115 -6.796 -15.969 1.00 59.03 182 GLY A O 1
ATOM 1379 N N . GLY A 1 183 ? 2.341 -6.866 -16.111 1.00 55.84 183 GLY A N 1
ATOM 1380 C CA . GLY A 1 183 ? 2.554 -6.209 -14.806 1.00 55.84 183 GLY A CA 1
ATOM 1381 C C . GLY A 1 183 ? 1.912 -4.818 -14.674 1.00 55.84 183 GLY A C 1
ATOM 1382 O O . GLY A 1 183 ? 1.611 -4.381 -13.570 1.00 55.84 183 GLY A O 1
ATOM 1383 N N . ILE A 1 184 ? 1.654 -4.138 -15.795 1.00 54.72 184 ILE A N 1
ATOM 1384 C CA . ILE A 1 184 ? 1.071 -2.789 -15.832 1.00 54.72 184 ILE A CA 1
ATOM 1385 C C . ILE A 1 184 ? -0.466 -2.834 -15.773 1.00 54.72 184 ILE A C 1
ATOM 1387 O O . ILE A 1 184 ? -1.070 -2.025 -15.070 1.00 54.72 184 ILE A O 1
ATOM 1391 N N . GLY A 1 185 ? -1.113 -3.780 -16.467 1.00 50.91 185 GLY A N 1
ATOM 1392 C CA . GLY A 1 185 ? -2.576 -3.877 -16.485 1.00 50.91 185 GLY A CA 1
ATOM 1393 C C . GLY A 1 185 ? -3.151 -4.320 -15.138 1.00 50.91 185 GLY A C 1
ATOM 1394 O O . GLY A 1 185 ? -4.143 -3.759 -14.674 1.00 50.91 185 GLY A O 1
ATOM 1395 N N . ALA A 1 186 ? -2.486 -5.270 -14.476 1.00 55.66 186 ALA A N 1
ATOM 1396 C CA . ALA A 1 186 ? -2.877 -5.794 -13.168 1.00 55.66 186 ALA A CA 1
ATOM 1397 C C . ALA A 1 186 ? -2.987 -4.688 -12.105 1.00 55.66 186 ALA A C 1
ATOM 1399 O O . ALA A 1 186 ? -3.962 -4.607 -11.356 1.00 55.66 186 ALA A O 1
ATOM 1400 N N . CYS A 1 187 ? -2.005 -3.792 -12.078 1.00 54.53 187 CYS A N 1
ATOM 1401 C CA . CYS A 1 187 ? -1.960 -2.723 -11.096 1.00 54.53 187 CYS A CA 1
ATOM 1402 C C . CYS A 1 187 ? -2.896 -1.546 -11.422 1.00 54.53 187 CYS A C 1
ATOM 1404 O O . CYS A 1 187 ? -3.387 -0.897 -10.501 1.00 54.53 187 CYS A O 1
ATOM 1406 N N . LEU A 1 188 ? -3.180 -1.276 -12.704 1.00 55.69 188 LEU A N 1
ATOM 1407 C CA . LEU A 1 188 ? -4.183 -0.276 -13.097 1.00 55.69 188 LEU A CA 1
ATOM 1408 C C . LEU A 1 188 ? -5.590 -0.690 -12.654 1.00 55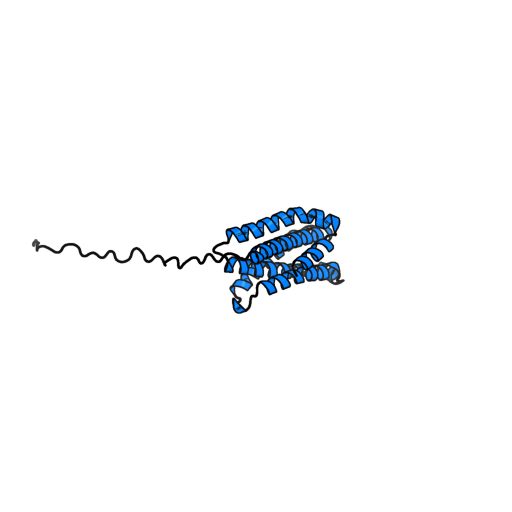.69 188 LEU A C 1
ATOM 1410 O O . LEU A 1 188 ? -6.344 0.142 -12.155 1.00 55.69 188 LEU A O 1
ATOM 1414 N N . LEU A 1 189 ? -5.924 -1.976 -12.782 1.00 58.72 189 LEU A N 1
ATOM 1415 C CA . LEU A 1 189 ? -7.225 -2.504 -12.373 1.00 58.72 189 LEU A CA 1
ATOM 1416 C C . LEU A 1 189 ? -7.404 -2.415 -10.848 1.00 58.72 189 LEU A C 1
ATOM 1418 O O . LEU A 1 189 ? -8.452 -1.981 -10.383 1.00 58.72 189 LEU A O 1
ATOM 1422 N N . LEU A 1 190 ? -6.355 -2.720 -10.075 1.00 56.50 190 LEU A N 1
ATOM 1423 C CA . LEU A 1 190 ? -6.356 -2.558 -8.615 1.00 56.50 190 LEU A CA 1
ATOM 1424 C C . LEU A 1 190 ? -6.486 -1.090 -8.173 1.00 56.50 190 LEU A C 1
ATOM 1426 O O . LEU A 1 190 ? -7.218 -0.813 -7.228 1.00 56.50 190 LEU A O 1
ATOM 1430 N N . GLY A 1 191 ? -5.830 -0.150 -8.863 1.00 52.31 191 GLY A N 1
ATOM 1431 C CA . GLY A 1 191 ? -5.968 1.286 -8.586 1.00 52.31 191 GLY A CA 1
ATOM 1432 C C . GLY A 1 191 ? -7.383 1.813 -8.846 1.00 52.31 191 GLY A C 1
ATOM 1433 O O . GLY A 1 191 ? -7.893 2.609 -8.065 1.00 52.31 191 GLY A O 1
ATOM 1434 N N . VAL A 1 192 ? -8.048 1.322 -9.898 1.00 60.16 192 VAL A N 1
ATOM 1435 C CA . VAL A 1 192 ? -9.462 1.633 -10.172 1.00 60.16 192 VAL A CA 1
ATOM 1436 C C . VAL A 1 192 ? -10.386 0.995 -9.134 1.00 60.16 192 VAL A C 1
ATOM 1438 O O . VAL A 1 192 ? -11.355 1.624 -8.739 1.00 60.16 192 VAL A O 1
ATOM 1441 N N . LEU A 1 193 ? -10.083 -0.218 -8.660 1.00 54.53 193 LEU A N 1
ATOM 1442 C CA . LEU A 1 193 ? -10.905 -0.914 -7.661 1.00 54.53 193 LEU A CA 1
ATOM 1443 C C . LEU A 1 193 ? -10.857 -0.265 -6.262 1.00 54.53 193 LEU A C 1
ATOM 1445 O O . LEU A 1 193 ? -11.734 -0.517 -5.438 1.00 54.53 193 LEU A O 1
ATOM 1449 N N . LEU A 1 194 ? -9.804 0.507 -5.981 1.00 55.28 194 LEU A N 1
ATOM 1450 C CA . LEU A 1 194 ? -9.582 1.220 -4.717 1.00 55.28 194 LEU A CA 1
ATOM 1451 C C . LEU A 1 194 ? -10.184 2.640 -4.688 1.00 55.28 194 LEU A C 1
ATOM 1453 O O . LEU A 1 194 ? -10.283 3.211 -3.599 1.00 55.28 194 LEU A O 1
ATOM 1457 N N . CYS A 1 195 ? -10.550 3.202 -5.846 1.00 48.28 195 CYS A N 1
ATOM 1458 C CA . CYS A 1 195 ? -11.228 4.498 -5.998 1.00 48.28 195 CYS A CA 1
ATOM 1459 C C . CYS A 1 195 ? -12.753 4.335 -5.954 1.00 48.28 195 CYS A C 1
ATOM 1461 O O . CYS A 1 195 ? -13.406 5.191 -5.314 1.00 48.28 195 CYS A O 1
#

Secondary structure (DSSP, 8-state):
-------------------S------------PPPHHHHHHHHHHHHHHHHHHHHHHHHHHHHS-GGGHHHHHHHHHHHHHHHHHHHHHS-GGG--HHHHHHHHHHHHHHHHHHHHHSTHHHHHTTSTTTTHHHHHHHHHHHHHHHHHHHHTGGGHHHHHHHHHHHHHHHHHHHHHHHHHHHHHHHHHHHHHHH-

Radius of gyration: 27.71 Å; chains: 1; bounding box: 44×32×106 Å

pLDDT: mean 76.53, std 16.63, range [43.56, 96.0]